Protein AF-A0A7S2WSQ6-F1 (afdb_monomer_lite)

Secondary structure (DSSP, 8-state):
-------TT--EEEEEEESS--B-TTSSB-HHHHHHHHHTTTTSSEEEEEEE----HHHHHHHHHHHHH--S-EEEE--HHHHHHHHHHH-TTB---HHHHHHHHTT---HHHHHHHHSPPPHHHHHHHHHHHH-------TTT-HHHHHHHHHHHHTTPPPEEETTTTEEE-SB-HHHHHHHHHTPPP-----

Radius of gyration: 19.33 Å; chains: 1; bounding box: 48×47×52 Å

Organism: NCBI:txid1034831

Structure (mmCIF, N/CA/C/O backbone):
data_AF-A0A7S2WSQ6-F1
#
_entry.id   AF-A0A7S2WSQ6-F1
#
loop_
_atom_site.group_PDB
_atom_site.id
_atom_site.type_symbol
_atom_site.label_atom_id
_atom_site.label_alt_id
_atom_site.label_comp_id
_atom_site.label_asym_id
_atom_site.label_entity_id
_atom_site.label_seq_id
_atom_site.pdbx_PDB_ins_code
_atom_site.Cartn_x
_atom_site.Cartn_y
_atom_site.Cartn_z
_atom_site.occupancy
_atom_site.B_iso_or_equiv
_atom_site.auth_seq_id
_atom_site.auth_comp_id
_atom_site.auth_asym_id
_atom_site.auth_atom_id
_atom_site.pdbx_PDB_model_num
ATOM 1 N N . ARG A 1 1 ? 6.492 -26.538 -31.163 1.00 36.59 1 ARG A N 1
ATOM 2 C CA . ARG A 1 1 ? 7.193 -26.629 -29.858 1.00 36.59 1 ARG A CA 1
ATOM 3 C C . ARG A 1 1 ? 6.170 -26.232 -28.806 1.00 36.59 1 ARG A C 1
ATOM 5 O O . ARG A 1 1 ? 5.621 -25.150 -28.940 1.00 36.59 1 ARG A O 1
ATOM 12 N N . GLY A 1 2 ? 5.801 -27.153 -27.913 1.00 38.44 2 GLY A N 1
ATOM 13 C CA . GLY A 1 2 ? 4.702 -26.963 -26.963 1.00 38.44 2 GLY A CA 1
ATOM 14 C C . GLY A 1 2 ? 5.028 -25.863 -25.961 1.00 38.44 2 GLY A C 1
ATOM 15 O O . GLY A 1 2 ? 6.062 -25.932 -25.302 1.00 38.44 2 GLY A O 1
ATOM 16 N N . GLY A 1 3 ? 4.172 -24.844 -25.898 1.00 40.12 3 GLY A N 1
ATOM 17 C CA . GLY A 1 3 ? 4.224 -23.837 -24.850 1.00 40.12 3 GLY A CA 1
ATOM 18 C C . GLY A 1 3 ? 3.829 -24.491 -23.535 1.00 40.12 3 GLY A C 1
ATOM 19 O O . GLY A 1 3 ? 2.788 -25.145 -23.459 1.00 40.12 3 GLY A O 1
ATOM 20 N N . ALA A 1 4 ? 4.678 -24.350 -22.523 1.00 48.22 4 ALA A N 1
ATOM 21 C CA . ALA A 1 4 ? 4.302 -24.616 -21.149 1.00 48.22 4 ALA A CA 1
ATOM 22 C C . ALA A 1 4 ? 3.213 -23.600 -20.776 1.00 48.22 4 ALA A C 1
ATOM 24 O O . ALA A 1 4 ? 3.509 -22.484 -20.362 1.00 48.22 4 ALA A O 1
ATOM 25 N N . GLY A 1 5 ? 1.950 -23.956 -21.015 1.00 49.06 5 GLY A N 1
ATOM 26 C CA . GLY A 1 5 ? 0.838 -23.269 -20.377 1.00 49.06 5 GLY A CA 1
ATOM 27 C C . GLY A 1 5 ? 1.017 -23.447 -18.877 1.00 49.06 5 GLY A C 1
ATOM 28 O O . GLY A 1 5 ? 1.225 -24.578 -18.429 1.00 49.06 5 GLY A O 1
ATOM 29 N N . ALA A 1 6 ? 1.009 -22.339 -18.132 1.00 47.41 6 ALA A N 1
ATOM 30 C CA . ALA A 1 6 ? 0.975 -22.361 -16.675 1.00 47.41 6 ALA A CA 1
ATOM 31 C C . ALA A 1 6 ? -0.037 -23.422 -16.226 1.00 47.41 6 ALA A C 1
ATOM 33 O O . ALA A 1 6 ? -1.146 -23.495 -16.774 1.00 47.41 6 ALA A O 1
ATOM 34 N N . ARG A 1 7 ? 0.352 -24.298 -15.292 1.00 52.59 7 ARG A N 1
ATOM 35 C CA . ARG A 1 7 ? -0.595 -25.294 -14.787 1.00 52.59 7 ARG A CA 1
ATOM 36 C C . ARG A 1 7 ? -1.733 -24.529 -14.124 1.00 52.59 7 ARG A C 1
ATOM 38 O O . ARG A 1 7 ? -1.538 -23.446 -13.577 1.00 52.59 7 ARG A O 1
ATOM 45 N N . THR A 1 8 ? -2.940 -25.066 -14.210 1.00 62.12 8 THR A N 1
ATOM 46 C CA . THR A 1 8 ? -4.143 -24.415 -13.690 1.00 62.12 8 THR A CA 1
ATOM 47 C C . THR A 1 8 ? -3.927 -24.025 -12.219 1.00 62.12 8 THR A C 1
ATOM 49 O O . THR A 1 8 ? -3.714 -24.900 -11.385 1.00 62.12 8 THR A O 1
ATOM 52 N N . GLY A 1 9 ? -3.933 -22.720 -11.920 1.00 69.44 9 GLY A N 1
ATOM 53 C CA . GLY A 1 9 ? -3.719 -22.171 -10.572 1.00 69.44 9 GLY A CA 1
ATOM 54 C C . GLY A 1 9 ? -2.313 -21.633 -10.261 1.00 69.44 9 GLY A C 1
ATOM 55 O O . GLY A 1 9 ? -2.122 -21.080 -9.182 1.00 69.44 9 GLY A O 1
ATOM 56 N N . GLU A 1 10 ? -1.335 -21.749 -11.164 1.00 81.50 10 GLU A N 1
ATOM 57 C CA . GLU A 1 10 ? -0.006 -21.144 -10.979 1.00 81.50 10 GLU A CA 1
ATOM 58 C C . GLU A 1 10 ? -0.027 -19.652 -11.367 1.00 81.50 10 GLU A C 1
ATOM 60 O O . GLU A 1 10 ? -0.444 -19.297 -12.470 1.00 81.50 10 GLU A O 1
ATOM 65 N N . LYS A 1 11 ? 0.438 -18.782 -10.460 1.00 85.62 11 LYS A N 1
ATOM 66 C CA . LYS A 1 11 ? 0.644 -17.342 -10.689 1.00 85.62 11 LYS A CA 1
ATOM 67 C C . LYS A 1 11 ? 2.141 -17.039 -10.662 1.00 85.62 11 LYS A C 1
ATOM 69 O O . LYS A 1 11 ? 2.858 -17.561 -9.809 1.00 85.62 11 LYS A O 1
ATOM 74 N N . VAL A 1 12 ? 2.608 -16.203 -11.583 1.00 90.81 12 VAL A N 1
ATOM 75 C CA . VAL A 1 12 ? 3.991 -15.711 -11.629 1.00 90.81 12 VAL A CA 1
ATOM 76 C C . VAL A 1 12 ? 4.008 -14.270 -11.138 1.00 90.81 12 VAL A C 1
ATOM 78 O O . VAL A 1 12 ? 3.174 -13.470 -11.550 1.00 90.81 12 VAL A O 1
ATOM 81 N N . VAL A 1 13 ? 4.964 -13.936 -10.278 1.00 91.94 13 VAL A N 1
ATOM 82 C CA . VAL A 1 13 ? 5.262 -12.550 -9.908 1.00 91.94 13 VAL A CA 1
ATOM 83 C C . VAL A 1 13 ? 6.577 -12.182 -10.582 1.00 91.94 13 VAL A C 1
ATOM 85 O O . VAL A 1 13 ? 7.596 -12.832 -10.347 1.00 91.94 13 VAL A O 1
ATOM 88 N N . LEU A 1 14 ? 6.539 -11.190 -11.467 1.00 93.19 14 LEU A N 1
ATOM 89 C CA . LEU A 1 14 ? 7.713 -10.619 -12.110 1.00 93.19 14 LEU A CA 1
ATOM 90 C C . LEU A 1 14 ? 8.043 -9.308 -11.403 1.00 93.19 14 LEU A C 1
ATOM 92 O O . LEU A 1 14 ? 7.264 -8.366 -11.481 1.00 93.19 14 LEU A O 1
ATOM 96 N N . VAL A 1 15 ? 9.191 -9.257 -10.732 1.00 93.69 15 VAL A N 1
ATOM 97 C CA . VAL A 1 15 ? 9.675 -8.046 -10.060 1.00 93.69 15 VAL A CA 1
ATOM 98 C C . VAL A 1 15 ? 10.778 -7.416 -10.902 1.00 93.69 15 VAL A C 1
ATOM 100 O O . VAL A 1 15 ? 11.747 -8.091 -11.258 1.00 93.69 15 VAL A O 1
ATOM 103 N N . ILE A 1 16 ? 10.631 -6.132 -11.216 1.00 92.69 16 ILE A N 1
ATOM 104 C CA . ILE A 1 16 ? 11.632 -5.321 -11.909 1.00 92.69 16 ILE A CA 1
ATOM 105 C C . ILE A 1 16 ? 12.116 -4.255 -10.933 1.00 92.69 16 ILE A C 1
ATOM 107 O O . ILE A 1 16 ? 11.392 -3.311 -10.649 1.00 92.69 16 ILE A O 1
ATOM 111 N N . ALA A 1 17 ? 13.340 -4.402 -10.433 1.00 93.12 17 ALA A N 1
ATOM 112 C CA . ALA A 1 17 ? 14.003 -3.357 -9.659 1.00 93.12 17 ALA A CA 1
ATOM 113 C C . ALA A 1 17 ? 14.812 -2.464 -10.607 1.00 93.12 17 ALA A C 1
ATOM 115 O O . ALA A 1 17 ? 15.636 -2.974 -11.376 1.00 93.12 17 ALA A O 1
ATOM 116 N N . THR A 1 18 ? 14.567 -1.154 -10.596 1.00 92.44 18 THR A N 1
ATOM 117 C CA . THR A 1 18 ? 15.199 -0.227 -11.545 1.00 92.44 18 THR A CA 1
ATOM 118 C C . THR A 1 18 ? 15.335 1.186 -10.988 1.00 92.44 18 THR A C 1
ATOM 120 O O . THR A 1 18 ? 14.481 1.660 -10.250 1.00 92.44 18 THR A O 1
ATOM 123 N N . ASP A 1 19 ? 16.406 1.871 -11.372 1.00 92.56 19 ASP A N 1
ATOM 124 C CA . ASP A 1 19 ? 16.662 3.292 -11.128 1.00 92.56 19 ASP A CA 1
ATOM 125 C C . ASP A 1 19 ? 16.511 4.132 -12.410 1.00 92.56 19 ASP A C 1
ATOM 127 O O . ASP A 1 19 ? 17.009 5.253 -12.479 1.00 92.56 19 ASP A O 1
ATOM 131 N N . GLY A 1 20 ? 15.870 3.586 -13.451 1.00 91.94 20 GLY A N 1
ATOM 132 C CA . GLY A 1 20 ? 15.851 4.187 -14.779 1.00 91.94 20 GLY A CA 1
ATOM 133 C C . GLY A 1 20 ? 14.691 3.740 -15.663 1.00 91.94 20 GLY A C 1
ATOM 134 O O . GLY A 1 20 ? 13.747 3.072 -15.241 1.00 91.94 20 GLY A O 1
ATOM 135 N N . VAL A 1 21 ? 14.775 4.132 -16.934 1.00 91.88 21 VAL A N 1
ATOM 136 C CA . VAL A 1 21 ? 13.838 3.721 -17.987 1.00 91.88 21 VAL A CA 1
ATOM 137 C C . VAL A 1 21 ? 14.466 2.646 -18.883 1.00 91.88 21 VAL A C 1
ATOM 139 O O . VAL A 1 21 ? 15.696 2.584 -18.998 1.00 91.88 21 VAL A O 1
ATOM 142 N N . PRO A 1 22 ? 13.658 1.807 -19.558 1.00 92.12 22 PRO A N 1
ATOM 143 C CA . PRO A 1 22 ? 14.170 0.756 -20.428 1.00 92.12 22 PRO A CA 1
ATOM 144 C C . PRO A 1 22 ? 15.143 1.270 -21.497 1.00 92.12 22 PRO A C 1
ATOM 146 O O . PRO A 1 22 ? 14.848 2.201 -22.254 1.00 92.12 22 PRO A O 1
ATOM 149 N N . SER A 1 23 ? 16.301 0.615 -21.580 1.00 90.44 23 SER A N 1
ATOM 150 C CA . SER A 1 23 ? 17.330 0.873 -22.585 1.00 90.44 23 SER A CA 1
ATOM 151 C C . SER A 1 23 ? 17.684 -0.401 -23.351 1.00 90.44 23 SER A C 1
ATOM 153 O O . SER A 1 23 ? 17.632 -1.511 -22.821 1.00 90.44 23 SER A O 1
ATOM 155 N N . GLY A 1 24 ? 18.018 -0.239 -24.630 1.00 86.44 24 GLY A N 1
ATOM 156 C CA . GLY A 1 24 ? 18.430 -1.331 -25.503 1.00 86.44 24 GLY A CA 1
ATOM 157 C C . GLY A 1 24 ? 19.881 -1.748 -25.259 1.00 86.44 24 GLY A C 1
ATOM 158 O O . GLY A 1 24 ? 20.651 -1.069 -24.582 1.00 86.44 24 GLY A O 1
ATOM 159 N N . SER A 1 25 ? 20.312 -2.834 -25.903 1.00 81.88 25 SER A N 1
ATOM 160 C CA . SER A 1 25 ? 21.665 -3.398 -25.748 1.00 81.88 25 SER A CA 1
ATOM 161 C C . SER A 1 25 ? 22.814 -2.447 -26.116 1.00 81.88 25 SER A C 1
ATOM 163 O O . SER A 1 25 ? 23.961 -2.701 -25.760 1.00 81.88 25 SER A O 1
ATOM 165 N N . SER A 1 26 ? 22.530 -1.370 -26.849 1.00 83.06 26 SER A N 1
ATOM 166 C CA . SER A 1 26 ? 23.489 -0.317 -27.199 1.00 83.06 26 SER A CA 1
ATOM 167 C C . SER A 1 26 ? 23.446 0.900 -26.263 1.00 83.06 26 SER A C 1
ATOM 169 O O . SER A 1 26 ? 24.101 1.896 -26.559 1.00 83.06 26 SER A O 1
ATOM 171 N N . GLY A 1 27 ? 22.656 0.862 -25.183 1.00 79.94 27 GLY A N 1
ATOM 172 C CA . GLY A 1 27 ? 22.472 1.974 -24.240 1.00 79.94 27 GLY A CA 1
ATOM 173 C C . GLY A 1 27 ? 21.554 3.099 -24.738 1.00 79.94 27 GLY A C 1
ATOM 174 O O . GLY A 1 27 ? 21.478 4.148 -24.109 1.00 79.94 27 GLY A O 1
ATOM 175 N N . GLY A 1 28 ? 20.872 2.909 -25.874 1.00 86.81 28 GLY A N 1
ATOM 176 C CA . GLY A 1 28 ? 19.853 3.841 -26.375 1.00 86.81 28 GLY A CA 1
ATOM 177 C C . GLY A 1 28 ? 18.475 3.578 -25.760 1.00 86.81 28 GLY A C 1
ATOM 178 O O . GLY A 1 28 ? 18.251 2.509 -25.199 1.00 86.81 28 GLY A O 1
ATOM 179 N N . ASN A 1 29 ? 17.545 4.527 -25.893 1.00 86.56 29 ASN A N 1
ATOM 180 C CA . ASN A 1 29 ? 16.146 4.348 -25.484 1.00 86.56 29 ASN A CA 1
ATOM 181 C C . ASN A 1 29 ? 15.523 3.134 -26.208 1.00 86.56 29 ASN A C 1
ATOM 183 O O . ASN A 1 29 ? 15.628 3.037 -27.432 1.00 86.56 29 ASN A O 1
ATOM 187 N N . ASP A 1 30 ? 14.888 2.229 -25.457 1.00 91.19 30 ASP A N 1
ATOM 188 C CA . ASP A 1 30 ? 14.095 1.112 -25.998 1.00 91.19 30 ASP A CA 1
ATOM 189 C C . ASP A 1 30 ? 12.770 0.923 -25.232 1.00 91.19 30 ASP A C 1
ATOM 191 O O . ASP A 1 30 ? 12.303 -0.192 -24.992 1.00 91.19 30 ASP A O 1
ATOM 195 N N . GLN A 1 31 ? 12.148 2.034 -24.827 1.00 90.25 31 GLN A N 1
ATOM 196 C CA . GLN A 1 31 ? 10.870 2.035 -24.107 1.00 90.25 31 GLN A CA 1
ATOM 197 C C . GLN A 1 31 ? 9.773 1.321 -24.910 1.00 90.25 31 GLN A C 1
ATOM 199 O O . GLN A 1 31 ? 9.078 0.457 -24.380 1.00 90.25 31 GLN A O 1
ATOM 204 N N . ASP A 1 32 ? 9.676 1.590 -26.215 1.00 88.38 32 ASP A N 1
ATOM 205 C CA . ASP A 1 32 ? 8.694 0.945 -27.093 1.00 88.38 32 ASP A CA 1
ATOM 206 C C . ASP A 1 32 ? 8.901 -0.574 -27.203 1.00 88.38 32 ASP A C 1
ATOM 208 O O . ASP A 1 32 ? 7.935 -1.341 -27.263 1.00 88.38 32 ASP A O 1
ATOM 212 N N . GLY A 1 33 ? 10.158 -1.028 -27.287 1.00 90.81 33 GLY A N 1
ATOM 213 C CA . GLY A 1 33 ? 10.498 -2.450 -27.331 1.00 90.81 33 GLY A CA 1
ATOM 214 C C . GLY A 1 33 ? 10.119 -3.153 -26.041 1.00 90.81 33 GLY A C 1
ATOM 215 O O . GLY A 1 33 ? 9.489 -4.214 -26.074 1.00 90.81 33 GLY A O 1
ATOM 216 N N . PHE A 1 34 ? 10.412 -2.509 -24.918 1.00 91.00 34 PHE A N 1
ATOM 217 C CA . PHE A 1 34 ? 10.049 -2.993 -23.600 1.00 91.00 34 PHE A CA 1
ATOM 218 C C . PHE A 1 34 ? 8.529 -3.057 -23.390 1.00 91.00 34 PHE A C 1
ATOM 220 O O . PHE A 1 34 ? 8.017 -4.104 -22.998 1.00 91.00 34 PHE A O 1
ATOM 227 N N . ILE A 1 35 ? 7.777 -2.009 -23.746 1.00 88.94 35 ILE A N 1
ATOM 228 C CA . ILE A 1 35 ? 6.305 -2.006 -23.654 1.00 88.94 35 ILE A CA 1
ATOM 229 C C . ILE A 1 35 ? 5.703 -3.114 -24.529 1.00 88.94 35 ILE A C 1
ATOM 231 O O . ILE A 1 35 ? 4.782 -3.813 -24.103 1.00 88.94 35 ILE A O 1
ATOM 235 N N . ARG A 1 36 ? 6.238 -3.346 -25.738 1.00 89.81 36 ARG A N 1
ATOM 236 C CA . ARG A 1 36 ? 5.822 -4.491 -26.572 1.00 89.81 36 ARG A CA 1
ATOM 237 C C . ARG A 1 36 ? 6.082 -5.833 -25.885 1.00 89.81 36 ARG A C 1
ATOM 239 O O . ARG A 1 36 ? 5.248 -6.731 -25.995 1.00 89.81 36 ARG A O 1
ATOM 246 N N . ALA A 1 37 ? 7.208 -5.977 -25.187 1.00 90.62 37 ALA A N 1
ATOM 247 C CA . ALA A 1 37 ? 7.515 -7.183 -24.426 1.00 90.62 37 ALA A CA 1
ATOM 248 C C . ALA A 1 37 ? 6.550 -7.364 -23.244 1.00 90.62 37 ALA A C 1
ATOM 250 O O . ALA A 1 37 ? 6.015 -8.459 -23.079 1.00 90.62 37 ALA A O 1
ATOM 251 N N . LEU A 1 38 ? 6.242 -6.302 -22.491 1.00 90.25 38 LEU A N 1
ATOM 252 C CA . LEU A 1 38 ? 5.241 -6.349 -21.421 1.00 90.25 38 LEU A CA 1
ATOM 253 C C . LEU A 1 38 ? 3.863 -6.744 -21.954 1.00 90.25 38 LEU A C 1
ATOM 255 O O . LEU A 1 38 ? 3.237 -7.650 -21.413 1.00 90.25 38 LEU A O 1
ATOM 259 N N . ARG A 1 39 ? 3.421 -6.165 -23.078 1.00 88.00 39 ARG A N 1
ATOM 260 C CA . ARG A 1 39 ? 2.152 -6.541 -23.727 1.00 88.00 39 ARG A CA 1
ATOM 261 C C . ARG A 1 39 ? 2.088 -8.022 -24.104 1.00 88.00 39 ARG A C 1
ATOM 263 O O . ARG A 1 39 ? 1.008 -8.598 -24.091 1.00 88.00 39 ARG A O 1
ATOM 270 N N . SER A 1 40 ? 3.220 -8.674 -24.378 1.00 90.31 40 SER A N 1
ATOM 271 C CA . SER A 1 40 ? 3.240 -10.123 -24.638 1.00 90.31 40 SER A CA 1
ATOM 272 C C . SER A 1 40 ? 2.885 -10.982 -23.415 1.00 90.31 40 SER A C 1
ATOM 274 O O . SER A 1 40 ? 2.571 -12.161 -23.572 1.00 90.31 40 SER A O 1
ATOM 276 N N . LEU A 1 41 ? 2.898 -10.395 -22.212 1.00 89.00 41 LEU A N 1
ATOM 277 C CA . LEU A 1 41 ? 2.469 -11.033 -20.968 1.00 89.00 41 LEU A CA 1
ATOM 278 C C . LEU A 1 41 ? 0.951 -10.932 -20.740 1.00 89.00 41 LEU A C 1
ATOM 280 O O . LEU A 1 41 ? 0.433 -11.592 -19.840 1.00 89.00 41 LEU A O 1
ATOM 284 N N . GLN A 1 42 ? 0.224 -10.140 -21.539 1.00 83.75 42 GLN A N 1
ATOM 285 C CA . GLN A 1 42 ? -1.228 -9.995 -21.403 1.00 83.75 42 GLN A CA 1
ATOM 286 C C . GLN A 1 42 ? -1.939 -11.342 -21.570 1.00 83.75 42 GLN A C 1
ATOM 288 O O . GLN A 1 42 ? -1.637 -12.129 -22.467 1.00 83.75 42 GLN A O 1
ATOM 293 N N . GLY A 1 43 ? -2.894 -11.613 -20.679 1.00 82.62 43 GLY A N 1
ATOM 294 C CA . GLY A 1 43 ? -3.634 -12.876 -20.637 1.00 82.62 43 GLY A CA 1
ATOM 295 C C . GLY A 1 43 ? -2.884 -14.045 -19.984 1.00 82.62 43 GLY A C 1
ATOM 296 O O . GLY A 1 43 ? -3.475 -15.112 -19.813 1.00 82.62 43 GLY A O 1
ATOM 297 N N . LEU A 1 44 ? -1.618 -13.869 -19.586 1.00 88.12 44 LEU A N 1
ATOM 298 C CA . LEU A 1 44 ? -0.911 -14.819 -18.728 1.00 88.12 44 LE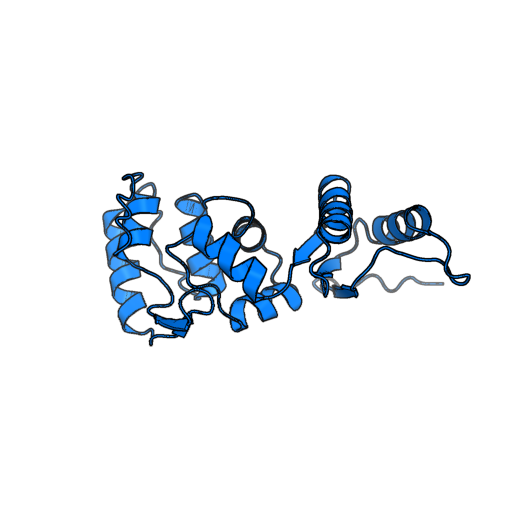U A CA 1
ATOM 299 C C . LEU A 1 44 ? -1.179 -14.496 -17.247 1.00 88.1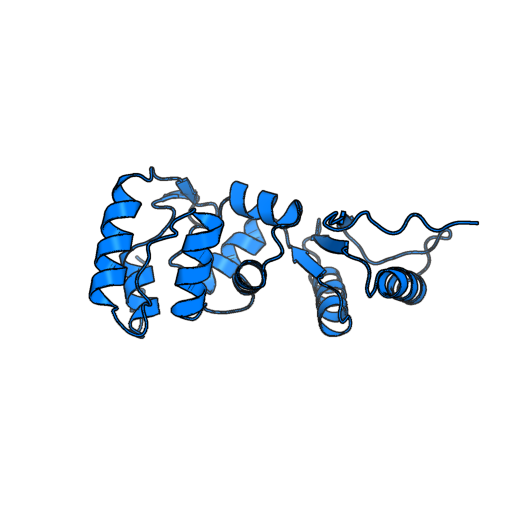2 44 LEU A C 1
ATOM 301 O O . LEU A 1 44 ? -1.429 -13.339 -16.910 1.00 88.12 44 LEU A O 1
ATOM 305 N N . PRO A 1 45 ? -1.100 -15.483 -16.334 1.00 88.19 45 PRO A N 1
ATOM 306 C CA . PRO A 1 45 ? -1.262 -15.259 -14.897 1.00 88.19 45 PRO A CA 1
ATOM 307 C C . PRO A 1 45 ? 0.009 -14.640 -14.286 1.00 88.19 45 PRO A C 1
ATOM 309 O O . PRO A 1 45 ? 0.620 -15.211 -13.383 1.00 88.19 45 PRO A O 1
ATOM 312 N N . VAL A 1 46 ? 0.437 -13.495 -14.816 1.00 89.38 46 VAL A N 1
ATOM 313 C CA . VAL A 1 46 ? 1.609 -12.739 -14.366 1.00 89.38 46 VAL A CA 1
ATOM 314 C C . VAL A 1 46 ? 1.129 -11.495 -13.636 1.00 89.38 46 VAL A C 1
ATOM 316 O O . VAL A 1 46 ? 0.311 -10.761 -14.175 1.00 89.38 46 VAL A O 1
ATOM 319 N N . GLN A 1 47 ? 1.647 -11.257 -12.436 1.00 89.81 47 GLN A N 1
ATOM 320 C CA . GLN A 1 47 ? 1.625 -9.946 -11.795 1.00 89.81 47 GLN A CA 1
ATOM 321 C C . GLN A 1 47 ? 2.990 -9.299 -11.973 1.00 89.81 47 GLN A C 1
ATOM 323 O O . GLN A 1 47 ? 4.010 -9.933 -11.695 1.00 89.81 47 GLN A O 1
ATOM 328 N N . LEU A 1 48 ? 2.996 -8.059 -12.437 1.00 91.69 48 LEU A N 1
ATOM 329 C CA . LEU A 1 48 ? 4.195 -7.255 -12.576 1.00 91.69 48 LEU A CA 1
ATOM 330 C C . LEU A 1 48 ? 4.299 -6.319 -11.372 1.00 91.69 48 LEU A C 1
ATOM 332 O O . LEU A 1 48 ? 3.318 -5.687 -11.003 1.00 91.69 48 LEU A O 1
ATOM 336 N N . VAL A 1 49 ? 5.479 -6.241 -10.769 1.00 92.75 49 VAL A N 1
ATOM 337 C CA . VAL A 1 49 ? 5.794 -5.238 -9.751 1.00 92.75 49 VAL A CA 1
ATOM 338 C C . VAL A 1 49 ? 7.053 -4.506 -10.187 1.00 92.75 49 VAL A C 1
ATOM 340 O O . VAL A 1 49 ? 8.073 -5.142 -10.466 1.00 92.75 49 VAL A O 1
ATOM 343 N N . VAL A 1 50 ? 6.986 -3.184 -10.271 1.00 92.69 50 VAL A N 1
ATOM 344 C CA . VAL A 1 50 ? 8.136 -2.328 -10.559 1.00 92.69 50 VAL A CA 1
ATOM 345 C C . VAL A 1 50 ? 8.552 -1.671 -9.256 1.00 92.69 50 VAL A C 1
ATOM 347 O O . VAL A 1 50 ? 7.808 -0.879 -8.700 1.00 92.69 50 VAL A O 1
ATOM 350 N N . GLN A 1 51 ? 9.736 -2.017 -8.764 1.00 92.94 51 GLN A N 1
ATOM 351 C CA . GLN A 1 51 ? 10.328 -1.402 -7.585 1.00 92.94 51 GLN A CA 1
ATOM 352 C C . GLN A 1 51 ? 11.299 -0.311 -8.036 1.00 92.94 51 GLN A C 1
ATOM 354 O O . GLN A 1 51 ? 12.375 -0.604 -8.577 1.00 92.94 51 GLN A O 1
ATOM 359 N N . LEU A 1 52 ? 10.923 0.941 -7.811 1.00 92.19 52 LEU A N 1
ATOM 360 C CA . LEU A 1 52 ? 11.750 2.088 -8.135 1.00 92.19 52 LEU A CA 1
ATOM 361 C C . LEU A 1 52 ? 12.845 2.248 -7.080 1.00 92.19 52 LEU A C 1
ATOM 363 O O . LEU A 1 52 ? 12.623 2.199 -5.876 1.00 92.19 52 LEU A O 1
ATOM 367 N N . CYS A 1 53 ? 14.075 2.369 -7.561 1.00 90.31 53 CYS A N 1
ATOM 368 C CA . CYS A 1 53 ? 15.287 2.524 -6.760 1.00 90.31 53 CYS A CA 1
ATOM 369 C C . CYS A 1 53 ? 15.897 3.917 -6.975 1.00 90.31 53 CYS A C 1
ATOM 371 O O . CYS A 1 53 ? 17.118 4.063 -7.011 1.00 90.31 53 CYS A O 1
ATOM 373 N N . THR A 1 54 ? 15.049 4.921 -7.202 1.00 87.81 54 THR A N 1
ATOM 374 C CA . THR A 1 54 ? 15.435 6.282 -7.579 1.00 87.81 54 THR A CA 1
ATOM 375 C C . THR A 1 54 ? 14.485 7.294 -6.952 1.00 87.81 54 THR A C 1
ATOM 377 O O . THR A 1 54 ? 13.310 6.999 -6.773 1.00 87.81 54 THR A O 1
ATOM 380 N N . ASP A 1 55 ? 14.996 8.483 -6.648 1.00 84.12 55 ASP A N 1
ATOM 381 C CA . ASP A 1 55 ? 14.225 9.656 -6.222 1.00 84.12 55 ASP A CA 1
ATOM 382 C C . ASP A 1 55 ? 13.872 10.580 -7.408 1.00 84.12 55 ASP A C 1
ATOM 384 O O . ASP A 1 55 ? 13.264 11.644 -7.245 1.00 84.12 55 ASP A O 1
ATOM 388 N N . ASP A 1 56 ? 14.247 10.191 -8.632 1.00 88.06 56 ASP A N 1
ATOM 389 C CA . ASP A 1 56 ? 13.941 10.947 -9.838 1.00 88.06 56 ASP A CA 1
ATOM 390 C C . ASP A 1 56 ? 12.472 10.765 -10.246 1.00 88.06 56 ASP A C 1
ATOM 392 O O . ASP A 1 56 ? 12.082 9.816 -10.935 1.00 88.06 56 ASP A O 1
ATOM 396 N N . SER A 1 57 ? 11.665 11.764 -9.888 1.00 85.25 57 SER A N 1
ATOM 397 C CA . SER A 1 57 ? 10.246 11.852 -10.255 1.00 85.25 57 SER A CA 1
ATOM 398 C C . SER A 1 57 ? 9.960 11.675 -11.754 1.00 85.25 57 SER A C 1
ATOM 400 O O . SER A 1 57 ? 8.856 11.279 -12.121 1.00 85.25 57 SER A O 1
ATOM 402 N N . THR A 1 58 ? 10.907 11.951 -12.660 1.00 88.31 58 THR A N 1
ATOM 403 C CA . THR A 1 58 ? 10.691 11.744 -14.102 1.00 88.31 58 THR A CA 1
ATOM 404 C C . THR A 1 58 ? 10.621 10.261 -14.466 1.00 88.31 58 THR A C 1
ATOM 406 O O . THR A 1 58 ? 9.850 9.888 -15.352 1.00 88.31 58 THR A O 1
ATOM 409 N N . ILE A 1 59 ? 11.359 9.413 -13.747 1.00 89.44 59 ILE A N 1
ATOM 410 C CA . ILE A 1 59 ? 11.330 7.958 -13.904 1.00 89.44 59 ILE A CA 1
ATOM 411 C C . ILE A 1 59 ? 10.052 7.392 -13.283 1.00 89.44 59 ILE A C 1
ATOM 413 O O . ILE A 1 59 ? 9.371 6.606 -13.941 1.00 89.44 59 ILE A O 1
ATOM 417 N N . GLY A 1 60 ? 9.669 7.850 -12.086 1.00 86.62 60 GLY A N 1
ATOM 418 C CA . GLY A 1 60 ? 8.395 7.465 -11.464 1.00 86.62 60 GLY A CA 1
ATOM 419 C C . GLY A 1 60 ? 7.190 7.795 -12.349 1.00 86.62 60 GLY A C 1
ATOM 420 O O . GLY A 1 60 ? 6.380 6.926 -12.665 1.00 86.62 60 GLY A O 1
ATOM 421 N N . ASN A 1 61 ? 7.140 9.015 -12.894 1.00 87.25 61 ASN A N 1
ATOM 422 C CA . ASN A 1 61 ? 6.093 9.424 -13.836 1.00 87.25 61 ASN A CA 1
ATOM 423 C C . ASN A 1 61 ? 6.036 8.547 -15.098 1.00 87.25 61 ASN A C 1
ATOM 425 O O . ASN A 1 61 ? 4.948 8.273 -15.606 1.00 87.25 61 ASN A O 1
ATOM 429 N N . PHE A 1 62 ? 7.184 8.097 -15.614 1.00 90.00 62 PHE A N 1
ATOM 430 C CA . PHE A 1 62 ? 7.215 7.169 -16.744 1.00 90.00 62 PHE A CA 1
ATOM 431 C C . PHE A 1 62 ? 6.552 5.830 -16.386 1.00 90.00 62 PHE A C 1
ATOM 433 O O . PHE A 1 62 ? 5.672 5.376 -17.118 1.00 90.00 62 PHE A O 1
ATOM 440 N N . TRP A 1 63 ? 6.921 5.220 -15.260 1.00 90.44 63 TRP A N 1
ATOM 441 C CA . TRP A 1 63 ? 6.349 3.937 -14.840 1.00 90.44 63 TRP A CA 1
ATOM 442 C C . TRP A 1 63 ? 4.858 4.033 -14.500 1.00 90.44 63 TRP A C 1
ATOM 444 O O . TRP A 1 63 ? 4.087 3.191 -14.959 1.00 90.44 63 TRP A O 1
ATOM 454 N N . ASN A 1 64 ? 4.430 5.112 -13.843 1.00 84.81 64 ASN A N 1
ATOM 455 C CA . ASN A 1 64 ? 3.011 5.376 -13.579 1.00 84.81 64 ASN A CA 1
ATOM 456 C C . ASN A 1 64 ? 2.209 5.586 -14.875 1.00 84.81 64 ASN A C 1
ATOM 458 O O . ASN A 1 64 ? 1.058 5.166 -14.982 1.00 84.81 64 ASN A O 1
ATOM 462 N N . SER A 1 65 ? 2.817 6.182 -15.910 1.00 86.69 65 SER A N 1
ATOM 463 C CA . SER A 1 65 ? 2.155 6.302 -17.215 1.00 86.69 65 SER A CA 1
ATOM 464 C C . SER A 1 65 ? 1.941 4.939 -17.886 1.00 86.69 65 SER A C 1
ATOM 466 O O . SER A 1 65 ? 0.874 4.702 -18.450 1.00 86.69 65 SER A O 1
ATOM 468 N N . ILE A 1 66 ? 2.900 4.014 -17.756 1.00 83.94 66 ILE A N 1
ATOM 469 C CA . ILE A 1 66 ? 2.776 2.642 -18.266 1.00 83.94 66 ILE A CA 1
ATOM 470 C C . ILE A 1 66 ? 1.636 1.897 -17.573 1.00 83.94 66 ILE A C 1
ATOM 472 O O . ILE A 1 66 ? 0.872 1.219 -18.260 1.00 83.94 66 ILE A O 1
ATOM 476 N N . ASP A 1 67 ? 1.511 2.027 -16.253 1.00 76.12 67 ASP A N 1
ATOM 477 C CA . ASP A 1 67 ? 0.411 1.421 -15.499 1.00 76.12 67 ASP A CA 1
ATOM 478 C C . ASP A 1 67 ? -0.957 1.869 -16.025 1.00 76.12 67 ASP A C 1
ATOM 480 O O . ASP A 1 67 ? -1.803 1.044 -16.368 1.00 76.12 67 ASP A O 1
ATOM 484 N N . SER A 1 68 ? -1.119 3.170 -16.273 1.00 72.94 68 SER A N 1
ATOM 485 C CA . SER A 1 68 ? -2.366 3.706 -16.828 1.00 72.94 68 SER A CA 1
ATOM 486 C C . SER A 1 68 ? -2.694 3.223 -18.253 1.00 72.94 68 SER A C 1
ATOM 488 O O . SER A 1 68 ? -3.859 3.227 -18.659 1.00 72.94 68 SER A O 1
ATOM 490 N N . GLU A 1 69 ? -1.682 2.823 -19.032 1.00 73.19 69 GLU A N 1
ATOM 491 C CA . GLU A 1 69 ? -1.824 2.413 -20.435 1.00 73.19 69 GLU A CA 1
ATOM 492 C C . GLU A 1 69 ? -1.967 0.898 -20.632 1.00 73.19 69 GLU A C 1
ATOM 494 O O . GLU A 1 69 ? -2.430 0.450 -21.690 1.00 73.19 69 GLU A O 1
ATOM 499 N N . LEU A 1 70 ? -1.526 0.090 -19.667 1.00 72.00 70 LEU A N 1
ATOM 500 C CA . LEU A 1 70 ? -1.514 -1.362 -19.784 1.00 72.00 70 LEU A CA 1
ATOM 501 C C . LEU A 1 70 ? -2.693 -1.979 -19.029 1.00 72.00 70 LEU A C 1
ATOM 503 O O . LEU A 1 70 ? -2.838 -1.825 -17.830 1.00 72.00 70 LEU A O 1
ATOM 507 N N . GLU A 1 71 ? -3.476 -2.825 -19.704 1.00 71.38 71 GLU A N 1
ATOM 508 C CA . GLU A 1 71 ? -4.460 -3.710 -19.049 1.00 71.38 71 GLU A CA 1
ATOM 509 C C . GLU A 1 71 ? -3.786 -4.892 -18.304 1.00 71.38 71 GLU A C 1
ATOM 511 O O . GLU A 1 71 ? -4.299 -6.013 -18.283 1.00 71.38 71 GLU A O 1
ATOM 516 N N . LEU A 1 72 ? -2.579 -4.688 -17.768 1.00 77.00 72 LEU A N 1
ATOM 517 C CA . LEU A 1 72 ? -1.834 -5.677 -16.991 1.00 77.00 72 LEU A CA 1
ATOM 518 C C . LEU A 1 72 ? -1.969 -5.364 -15.500 1.00 77.00 72 LEU A C 1
ATOM 520 O O . LEU A 1 72 ? -2.017 -4.196 -15.141 1.00 77.00 72 LEU A O 1
ATOM 524 N N . PRO A 1 73 ? -1.972 -6.378 -14.619 1.00 81.00 73 PRO A N 1
ATOM 525 C CA . PRO A 1 73 ? -1.822 -6.151 -13.187 1.00 81.00 73 PRO A CA 1
ATOM 526 C C . PRO A 1 73 ? -0.366 -5.745 -12.897 1.00 81.00 73 PRO A C 1
ATOM 528 O O . PRO A 1 73 ? 0.485 -6.607 -12.644 1.00 81.00 73 PRO A O 1
ATOM 531 N N . LEU A 1 74 ? -0.095 -4.447 -13.025 1.00 87.62 74 LEU A N 1
ATOM 532 C CA . LEU A 1 74 ? 1.148 -3.768 -12.679 1.00 87.62 74 LEU A CA 1
ATOM 533 C C . LEU A 1 74 ? 0.937 -3.014 -11.351 1.00 87.62 74 LEU A C 1
ATOM 535 O O . LEU A 1 74 ? -0.145 -2.512 -11.093 1.00 87.62 74 LEU A O 1
ATOM 539 N N . ASP A 1 75 ? 1.947 -3.040 -10.485 1.00 88.25 75 ASP A N 1
ATOM 540 C CA . ASP A 1 75 ? 2.044 -2.249 -9.250 1.00 88.25 75 ASP A CA 1
ATOM 541 C C . ASP A 1 75 ? 3.405 -1.544 -9.310 1.00 88.25 75 ASP A C 1
ATOM 543 O O . ASP A 1 75 ? 4.431 -2.201 -9.544 1.00 88.25 75 ASP A O 1
ATOM 547 N N . VAL A 1 76 ? 3.418 -0.219 -9.194 1.00 90.56 76 VAL A N 1
ATOM 548 C CA . VAL A 1 76 ? 4.638 0.595 -9.198 1.00 90.56 76 VAL A CA 1
ATOM 549 C C . VAL A 1 76 ? 4.864 1.056 -7.768 1.00 90.56 76 VAL A C 1
ATOM 551 O O . VAL A 1 76 ? 4.045 1.775 -7.218 1.00 90.56 76 VAL A O 1
ATOM 554 N N . LEU A 1 77 ? 5.964 0.614 -7.167 1.00 91.44 77 LEU A N 1
ATOM 555 C CA . LEU A 1 77 ? 6.328 0.938 -5.793 1.00 91.44 77 LEU A CA 1
ATOM 556 C C . LEU A 1 77 ? 7.517 1.884 -5.798 1.00 91.44 77 LEU A C 1
ATOM 558 O O . LEU A 1 77 ? 8.557 1.554 -6.383 1.00 91.44 77 LEU A O 1
ATOM 562 N N . ASP A 1 78 ? 7.380 3.004 -5.099 1.00 87.94 78 ASP A N 1
ATOM 563 C CA . ASP A 1 78 ? 8.505 3.875 -4.778 1.00 87.94 78 ASP A CA 1
ATOM 564 C C . ASP A 1 78 ? 9.366 3.272 -3.655 1.00 87.94 78 ASP A C 1
ATOM 566 O O . ASP A 1 78 ? 9.171 2.132 -3.206 1.00 87.94 78 ASP A O 1
ATOM 570 N N . ASP A 1 79 ? 10.383 4.012 -3.206 1.00 88.38 79 ASP A N 1
ATOM 571 C CA . ASP A 1 79 ? 11.136 3.599 -2.032 1.00 88.38 79 ASP A CA 1
ATOM 572 C C . ASP A 1 79 ? 10.240 3.541 -0.783 1.00 88.38 79 ASP A C 1
ATOM 574 O O . ASP A 1 79 ? 9.244 4.250 -0.645 1.00 88.38 79 ASP A O 1
ATOM 578 N N . PHE A 1 80 ? 10.625 2.686 0.167 1.00 92.19 80 PHE A N 1
ATOM 579 C CA . PHE A 1 80 ? 9.829 2.405 1.359 1.00 92.19 80 PHE A CA 1
ATOM 580 C C . PHE A 1 80 ? 9.411 3.655 2.153 1.00 92.19 80 PHE A C 1
ATOM 582 O O . PHE A 1 80 ? 8.326 3.663 2.738 1.00 92.19 80 PHE A O 1
ATOM 589 N N . LEU A 1 81 ? 10.268 4.680 2.239 1.00 93.06 81 LEU A N 1
ATOM 590 C CA . LEU A 1 81 ? 9.957 5.862 3.036 1.00 93.06 81 LEU A CA 1
ATOM 591 C C . LEU A 1 81 ? 8.976 6.773 2.300 1.00 93.06 81 LEU A C 1
ATOM 593 O O . LEU A 1 81 ? 7.996 7.185 2.920 1.00 93.06 81 LEU A O 1
ATOM 597 N N . ALA A 1 82 ? 9.216 7.042 1.015 1.00 90.75 82 ALA A N 1
ATOM 598 C CA . ALA A 1 82 ? 8.311 7.835 0.184 1.00 90.75 82 ALA A CA 1
ATOM 599 C C . ALA A 1 82 ? 6.899 7.226 0.175 1.00 90.75 82 ALA A C 1
ATOM 601 O O . ALA A 1 82 ? 5.924 7.888 0.531 1.00 90.75 82 ALA A O 1
ATOM 602 N N . GLU A 1 83 ? 6.818 5.919 -0.063 1.00 92.81 83 GLU A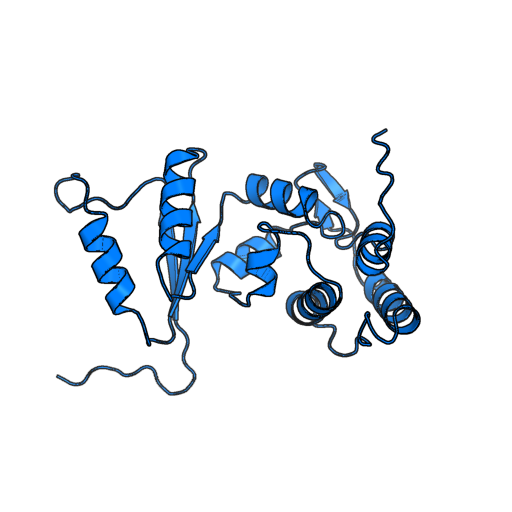 N 1
ATOM 603 C CA . GLU A 1 83 ? 5.578 5.147 -0.023 1.00 92.81 83 GLU A CA 1
ATOM 604 C C . GLU A 1 83 ? 4.854 5.287 1.330 1.00 92.81 83 GLU A C 1
ATOM 606 O O . GLU A 1 83 ? 3.648 5.533 1.416 1.00 92.81 83 GLU A O 1
ATOM 611 N N . ALA A 1 84 ? 5.596 5.180 2.438 1.00 96.38 84 ALA A N 1
ATOM 612 C CA . ALA A 1 84 ? 5.019 5.320 3.767 1.00 96.38 84 ALA A CA 1
ATOM 613 C C . ALA A 1 84 ? 4.476 6.733 4.039 1.00 96.38 84 ALA A C 1
ATOM 615 O O . ALA A 1 84 ? 3.483 6.873 4.761 1.00 96.38 84 ALA A O 1
ATOM 616 N N . GLU A 1 85 ? 5.113 7.774 3.501 1.00 95.81 85 GLU A N 1
ATOM 617 C CA . GLU A 1 85 ? 4.663 9.164 3.621 1.00 95.81 85 GLU A CA 1
ATOM 618 C C . GLU A 1 85 ? 3.356 9.409 2.854 1.00 95.81 85 GLU A C 1
ATOM 620 O O . GLU A 1 85 ? 2.438 10.048 3.389 1.00 95.81 85 GLU A O 1
ATOM 625 N N . GLU A 1 86 ? 3.223 8.852 1.652 1.00 94.81 86 GLU A N 1
ATOM 626 C CA . GLU A 1 86 ? 2.004 8.941 0.843 1.00 94.81 86 GLU A CA 1
ATOM 627 C C . GLU A 1 86 ? 0.837 8.200 1.500 1.00 94.81 86 GLU A C 1
ATOM 629 O O . GLU A 1 86 ? -0.234 8.784 1.727 1.00 94.81 86 GLU A O 1
ATOM 634 N N . VAL A 1 87 ? 1.069 6.960 1.945 1.00 96.94 87 VAL A N 1
ATOM 635 C CA . VAL A 1 87 ? 0.067 6.183 2.687 1.00 96.94 87 VAL A CA 1
ATOM 636 C C . VAL A 1 87 ? -0.324 6.888 3.985 1.00 96.94 87 VAL A C 1
ATOM 638 O O . VAL A 1 87 ? -1.509 6.961 4.307 1.00 96.94 87 VAL A O 1
ATOM 641 N N . CYS A 1 88 ? 0.626 7.467 4.726 1.00 96.94 88 CYS A N 1
ATOM 642 C CA . CYS A 1 88 ? 0.326 8.238 5.936 1.00 96.94 88 CYS A CA 1
ATOM 643 C C . CYS A 1 88 ? -0.531 9.478 5.625 1.00 96.94 88 CYS A C 1
ATOM 645 O O . CYS A 1 88 ? -1.421 9.839 6.395 1.00 96.94 88 CYS A O 1
ATOM 647 N N . THR A 1 89 ? -0.307 10.118 4.477 1.00 96.06 89 THR A N 1
ATOM 648 C CA . THR A 1 89 ? -1.061 11.302 4.047 1.00 96.06 89 THR A CA 1
ATOM 649 C C . THR A 1 89 ? -2.506 10.960 3.673 1.00 96.06 89 THR A C 1
ATOM 651 O O . THR A 1 89 ? -3.443 11.684 4.035 1.00 96.06 89 THR A O 1
ATOM 654 N N . LEU A 1 90 ? -2.714 9.855 2.958 1.00 96.25 90 LEU A N 1
ATOM 655 C CA . LEU A 1 90 ? -4.022 9.473 2.423 1.00 96.25 90 LEU A CA 1
ATOM 656 C C . LEU A 1 90 ? -4.818 8.593 3.387 1.00 96.25 90 LEU A C 1
ATOM 658 O O . LEU A 1 90 ? -6.013 8.816 3.598 1.00 96.25 90 LEU A O 1
ATOM 662 N N . ASN A 1 91 ? -4.150 7.646 4.030 1.00 97.50 91 ASN A N 1
ATOM 663 C CA . ASN A 1 91 ? -4.711 6.667 4.949 1.00 97.50 91 ASN A CA 1
ATOM 664 C C . ASN A 1 91 ? -3.994 6.727 6.317 1.00 97.50 91 ASN A C 1
ATOM 666 O O . ASN A 1 91 ? -3.447 5.723 6.770 1.00 97.50 91 ASN A O 1
ATOM 670 N N . PRO A 1 92 ? -4.060 7.866 7.047 1.00 96.75 92 PRO A N 1
ATOM 671 C CA . PRO A 1 92 ? -3.336 8.095 8.313 1.00 96.75 92 PRO A CA 1
ATOM 672 C C . PRO A 1 92 ? -3.735 7.152 9.457 1.00 96.75 92 PRO A C 1
ATOM 674 O O . PRO A 1 92 ? -3.152 7.177 10.539 1.00 96.75 92 PRO A O 1
ATOM 677 N N . TRP A 1 93 ? -4.777 6.349 9.252 1.00 96.94 93 TRP A N 1
ATOM 678 C CA . TRP A 1 93 ? -5.176 5.292 10.166 1.00 96.94 93 TRP A CA 1
ATOM 679 C C . TRP A 1 93 ? -4.250 4.071 10.099 1.00 96.94 93 TRP A C 1
ATOM 681 O O . TRP A 1 93 ? -4.323 3.242 11.001 1.00 96.94 93 TRP A O 1
ATOM 691 N N . LEU A 1 94 ? -3.402 3.951 9.073 1.00 97.81 94 LEU A N 1
ATOM 692 C CA . LEU A 1 94 ? -2.459 2.857 8.865 1.00 97.81 94 LEU A CA 1
ATOM 693 C C . LEU A 1 94 ? -1.020 3.353 9.018 1.00 97.81 94 LEU A C 1
ATOM 695 O O . LEU A 1 94 ? -0.607 4.317 8.380 1.00 97.81 94 LEU A O 1
ATOM 699 N N . VAL A 1 95 ? -0.222 2.638 9.806 1.00 97.81 95 VAL A N 1
ATOM 700 C CA . VAL A 1 95 ? 1.237 2.724 9.721 1.00 97.81 95 VAL A CA 1
ATOM 701 C C . VAL A 1 95 ? 1.701 1.760 8.638 1.00 97.81 95 VAL A C 1
ATOM 703 O O . VAL A 1 95 ? 1.579 0.544 8.799 1.00 97.81 95 VAL A O 1
ATOM 706 N N . TYR A 1 96 ? 2.237 2.299 7.545 1.00 97.44 96 TYR A N 1
ATOM 707 C CA . TYR A 1 96 ? 2.837 1.500 6.482 1.00 97.44 96 TYR A CA 1
ATOM 708 C C . TYR A 1 96 ? 4.140 0.866 6.981 1.00 97.44 96 TYR A C 1
ATOM 710 O O . TYR A 1 96 ? 5.065 1.564 7.402 1.00 97.44 96 TYR A O 1
ATOM 718 N N . THR A 1 97 ? 4.191 -0.466 7.011 1.00 96.06 97 THR A N 1
ATOM 719 C CA . THR A 1 97 ? 5.321 -1.210 7.575 1.00 96.06 97 THR A CA 1
ATOM 720 C C . THR A 1 97 ? 6.174 -1.848 6.487 1.00 96.06 97 THR A C 1
ATOM 722 O O . THR A 1 97 ? 5.691 -2.154 5.399 1.00 96.06 97 THR A O 1
ATOM 725 N N . GLU A 1 98 ? 7.439 -2.125 6.805 1.00 94.31 98 GLU A N 1
ATOM 726 C CA . GLU A 1 98 ? 8.356 -2.816 5.890 1.00 94.31 98 GLU A CA 1
ATOM 727 C C . GLU A 1 98 ? 7.801 -4.186 5.468 1.00 94.31 98 GLU A C 1
ATOM 729 O O . GLU A 1 98 ? 7.935 -4.586 4.318 1.00 94.31 98 GLU A O 1
ATOM 734 N N . GLN A 1 99 ? 7.091 -4.885 6.361 1.00 94.38 99 GLN A N 1
ATOM 735 C CA . GLN A 1 99 ? 6.450 -6.161 6.036 1.00 94.38 99 GLN A CA 1
ATOM 736 C C . GLN A 1 99 ? 5.359 -6.008 4.970 1.00 94.38 99 GLN A C 1
ATOM 738 O O . GLN A 1 99 ? 5.245 -6.872 4.102 1.00 94.38 99 GLN A O 1
ATOM 743 N N . LEU A 1 100 ? 4.564 -4.933 5.029 1.00 95.19 100 LEU A N 1
ATOM 744 C CA . LEU A 1 100 ? 3.547 -4.650 4.017 1.00 95.19 100 LEU A CA 1
ATOM 745 C C . LEU A 1 100 ? 4.201 -4.286 2.680 1.00 95.19 100 LEU A C 1
ATOM 747 O O . LEU A 1 100 ? 3.809 -4.833 1.651 1.00 95.19 100 LEU A O 1
ATOM 751 N N . HIS A 1 101 ? 5.236 -3.445 2.717 1.00 94.94 101 HIS A N 1
ATOM 752 C CA . HIS A 1 101 ? 6.010 -3.074 1.534 1.00 94.94 101 HIS A CA 1
ATOM 753 C C . HIS A 1 101 ? 6.612 -4.301 0.844 1.00 94.94 101 HIS A C 1
ATOM 755 O O . HIS A 1 101 ? 6.353 -4.550 -0.330 1.00 94.94 101 HIS A O 1
ATOM 761 N N . MET A 1 102 ? 7.314 -5.149 1.603 1.00 93.56 102 MET A N 1
ATOM 762 C CA . MET A 1 102 ? 7.869 -6.402 1.094 1.00 93.56 102 MET A CA 1
ATOM 763 C C . MET A 1 102 ? 6.781 -7.312 0.520 1.00 93.56 102 MET A C 1
ATOM 765 O O . MET A 1 102 ? 6.980 -7.918 -0.530 1.00 93.56 102 MET A O 1
ATOM 769 N N . ALA A 1 103 ? 5.626 -7.427 1.182 1.00 93.44 103 ALA A N 1
ATOM 770 C CA . ALA A 1 103 ? 4.531 -8.245 0.676 1.00 93.44 103 ALA A CA 1
ATOM 771 C C . ALA A 1 103 ? 4.016 -7.737 -0.684 1.00 93.44 103 ALA A C 1
ATOM 773 O O . ALA A 1 103 ? 3.810 -8.560 -1.580 1.00 93.44 103 ALA A O 1
ATOM 774 N N . ARG A 1 104 ? 3.881 -6.413 -0.874 1.00 93.00 104 ARG A N 1
ATOM 775 C CA . ARG A 1 104 ? 3.571 -5.807 -2.184 1.00 93.00 104 ARG A CA 1
ATOM 776 C C . ARG A 1 104 ? 4.649 -6.149 -3.215 1.00 93.00 104 ARG A C 1
ATOM 778 O O . ARG A 1 104 ? 4.312 -6.701 -4.262 1.00 93.00 104 ARG A O 1
ATOM 785 N N . THR A 1 105 ? 5.936 -6.007 -2.874 1.00 91.62 105 THR A N 1
ATOM 786 C CA . THR A 1 105 ? 7.057 -6.407 -3.751 1.00 91.62 105 THR A CA 1
ATOM 787 C C . THR A 1 105 ? 6.994 -7.883 -4.164 1.00 91.62 105 THR A C 1
ATOM 789 O O . THR A 1 105 ? 7.288 -8.227 -5.306 1.00 91.62 105 THR A O 1
ATOM 792 N N . PHE A 1 106 ? 6.566 -8.777 -3.266 1.00 89.81 106 PHE A N 1
ATOM 793 C CA . PHE A 1 106 ? 6.408 -10.211 -3.542 1.00 89.81 106 PHE A CA 1
ATOM 794 C C . PHE A 1 106 ? 5.071 -10.590 -4.199 1.00 89.81 106 PHE A C 1
ATOM 796 O O . PHE A 1 106 ? 4.771 -11.778 -4.344 1.00 89.81 106 PHE A O 1
ATOM 803 N N . GLY A 1 107 ? 4.286 -9.613 -4.653 1.00 85.31 107 GLY A N 1
ATOM 804 C CA . GLY A 1 107 ? 3.104 -9.853 -5.472 1.00 85.31 107 GLY A CA 1
ATOM 805 C C . GLY A 1 107 ? 1.787 -9.926 -4.700 1.00 85.31 107 GLY A C 1
ATOM 806 O O . GLY A 1 107 ? 0.859 -10.625 -5.128 1.00 85.31 107 GLY A O 1
ATOM 807 N N . LEU A 1 108 ? 1.675 -9.210 -3.578 1.00 87.50 108 LEU A N 1
ATOM 808 C CA . LEU A 1 108 ? 0.398 -8.921 -2.917 1.00 87.50 108 LEU A CA 1
ATOM 809 C C . LEU A 1 108 ? -0.426 -7.929 -3.765 1.00 87.50 108 LEU A C 1
ATOM 811 O O . LEU A 1 108 ? -0.567 -6.764 -3.430 1.00 87.50 108 LEU A O 1
ATOM 815 N N . GLY A 1 109 ? -0.915 -8.387 -4.921 1.00 79.56 109 GLY A N 1
ATOM 816 C CA . GLY A 1 109 ? -1.542 -7.538 -5.945 1.00 79.56 109 GLY A CA 1
ATOM 817 C C . GLY A 1 109 ? -3.055 -7.458 -5.898 1.00 79.56 109 GLY A C 1
ATOM 818 O O . GLY A 1 109 ? -3.700 -7.467 -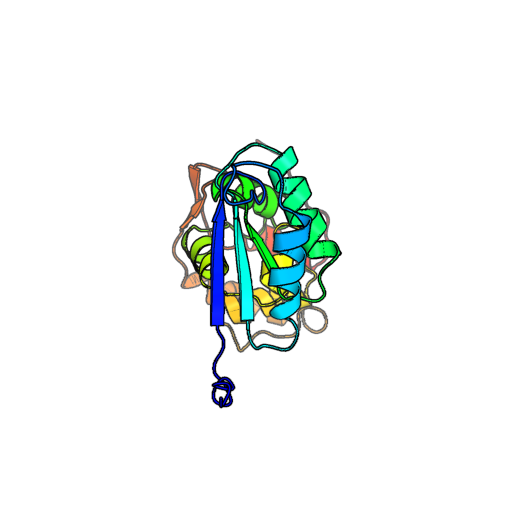6.946 1.00 79.56 109 GLY A O 1
ATOM 819 N N . GLN A 1 110 ? -3.661 -7.484 -4.717 1.00 88.38 110 GLN A N 1
ATOM 820 C CA . GLN A 1 110 ? -5.075 -7.150 -4.613 1.00 88.38 110 GLN A CA 1
ATOM 821 C C . GLN A 1 110 ? -5.227 -5.634 -4.682 1.00 88.38 110 GLN A C 1
ATOM 823 O O . GLN A 1 110 ? -4.509 -4.915 -3.996 1.00 88.38 110 GLN A O 1
ATOM 828 N N . LYS A 1 111 ? -6.199 -5.156 -5.471 1.00 87.38 111 LYS A N 1
ATOM 829 C CA . LYS A 1 111 ? -6.370 -3.723 -5.775 1.00 87.38 111 LYS A CA 1
ATOM 830 C C . LYS A 1 111 ? -6.457 -2.834 -4.529 1.00 87.38 111 LYS A C 1
ATOM 832 O O . LYS A 1 111 ? -6.120 -1.668 -4.592 1.00 87.38 111 LYS A O 1
ATOM 837 N N . VAL A 1 112 ? -6.874 -3.366 -3.379 1.00 93.56 112 VAL A N 1
ATOM 838 C CA . VAL A 1 112 ? -6.913 -2.592 -2.130 1.00 93.56 112 VAL A CA 1
ATOM 839 C C . VAL A 1 112 ? -5.537 -2.082 -1.676 1.00 93.56 112 VAL A C 1
ATOM 841 O O . VAL A 1 112 ? -5.482 -1.031 -1.050 1.00 93.56 112 VAL A O 1
ATOM 844 N N . PHE A 1 113 ? -4.453 -2.810 -1.967 1.00 93.56 113 PHE A N 1
ATOM 845 C CA . PHE A 1 113 ? -3.093 -2.428 -1.570 1.00 93.56 113 PHE A CA 1
ATOM 846 C C . PHE A 1 113 ? -2.522 -1.340 -2.471 1.00 93.56 113 PHE A C 1
ATOM 848 O O . PHE A 1 113 ? -1.938 -0.391 -1.972 1.00 93.56 113 PHE A O 1
ATOM 855 N N . ASP A 1 114 ? -2.787 -1.463 -3.764 1.00 88.50 114 ASP A N 1
ATOM 856 C CA . ASP A 1 114 ? -2.482 -0.482 -4.807 1.00 88.50 114 ASP A CA 1
ATOM 857 C C . ASP A 1 114 ? -3.197 0.863 -4.558 1.00 88.50 114 ASP A C 1
ATOM 859 O O . ASP A 1 114 ? -2.668 1.940 -4.762 1.00 88.50 114 ASP A O 1
ATOM 863 N N . LEU A 1 115 ? -4.400 0.829 -3.976 1.00 92.62 115 LEU A N 1
ATOM 864 C CA . LEU A 1 115 ? -5.151 2.043 -3.647 1.00 92.62 115 LEU A CA 1
ATOM 865 C C . LEU A 1 115 ? -4.636 2.816 -2.412 1.00 92.62 115 LEU A C 1
ATOM 867 O O . LEU A 1 115 ? -5.179 3.888 -2.128 1.00 92.62 115 LEU A O 1
ATOM 871 N N . LEU A 1 116 ? -3.685 2.280 -1.633 1.00 95.06 116 LEU A N 1
ATOM 872 C CA . LEU A 1 116 ? -3.274 2.859 -0.340 1.00 95.06 116 LEU A CA 1
ATOM 873 C C . LEU A 1 116 ? -2.582 4.220 -0.484 1.00 95.06 116 LEU A C 1
ATOM 875 O O . LEU A 1 116 ? -2.796 5.106 0.350 1.00 95.06 116 LEU A O 1
ATOM 879 N N . ASP A 1 117 ? -1.764 4.351 -1.516 1.00 91.38 117 ASP A N 1
ATOM 880 C CA . ASP A 1 117 ? -0.958 5.513 -1.890 1.00 91.38 117 ASP A CA 1
ATOM 881 C C . ASP A 1 117 ? -1.614 6.337 -3.019 1.00 91.38 117 ASP A C 1
ATOM 883 O O . ASP A 1 117 ? -1.312 7.513 -3.193 1.00 91.38 117 ASP A O 1
ATOM 887 N N . GLU A 1 118 ? -2.638 5.799 -3.695 1.00 90.31 118 GLU A N 1
ATOM 888 C CA . GLU A 1 118 ? -3.425 6.560 -4.677 1.00 90.31 118 GLU A CA 1
ATOM 889 C C . GLU A 1 118 ? -4.496 7.460 -4.031 1.00 90.31 118 GLU A C 1
ATOM 891 O O . GLU A 1 118 ? -4.748 8.592 -4.467 1.00 90.31 118 GLU A O 1
ATOM 896 N N . ARG A 1 119 ? -5.227 6.945 -3.026 1.00 94.25 119 ARG A N 1
ATOM 897 C CA . ARG A 1 119 ? -6.353 7.673 -2.418 1.00 94.25 119 ARG A CA 1
ATOM 898 C C . ARG A 1 119 ? -6.761 7.176 -1.037 1.00 94.25 119 ARG A C 1
ATOM 900 O O . ARG A 1 119 ? -6.392 6.116 -0.552 1.00 94.25 119 ARG A O 1
ATOM 907 N N . LYS A 1 120 ? -7.673 7.930 -0.422 1.00 96.06 120 LYS A N 1
ATOM 908 C CA . LYS A 1 120 ? -8.406 7.469 0.763 1.00 96.06 120 LYS A CA 1
ATOM 909 C C . LYS A 1 120 ? -9.216 6.219 0.427 1.00 96.06 120 LYS A C 1
ATOM 911 O O . LYS A 1 120 ? -10.019 6.242 -0.516 1.00 96.06 120 LYS A O 1
ATOM 916 N N . LEU A 1 121 ? -9.046 5.165 1.219 1.00 96.75 121 LEU A N 1
ATOM 917 C CA . LEU A 1 121 ? -9.872 3.969 1.104 1.00 96.75 121 LEU A CA 1
ATOM 918 C C . LEU A 1 121 ? -11.303 4.236 1.589 1.00 96.75 121 LEU A C 1
ATOM 920 O O . LEU A 1 121 ? -11.544 4.962 2.558 1.00 96.75 121 LEU A O 1
ATOM 924 N N . LEU A 1 122 ? -12.266 3.623 0.908 1.00 95.50 122 LEU A N 1
ATOM 925 C CA . LEU A 1 122 ? -13.669 3.605 1.305 1.00 95.50 122 LEU A CA 1
ATOM 926 C C . LEU A 1 122 ? -13.881 2.641 2.485 1.00 95.50 122 LEU A C 1
ATOM 928 O O . LEU A 1 122 ? -13.105 1.704 2.653 1.00 95.50 122 LEU A O 1
ATOM 932 N N . PRO A 1 123 ? -14.963 2.785 3.273 1.00 95.44 123 PRO A N 1
ATOM 933 C CA . PRO A 1 123 ? -15.256 1.885 4.393 1.00 95.44 123 PRO A CA 1
ATOM 934 C C . PRO A 1 123 ? -15.165 0.387 4.064 1.00 95.44 123 PRO A C 1
ATOM 936 O O . PRO A 1 123 ? -14.531 -0.370 4.795 1.00 95.44 123 PRO A O 1
ATOM 939 N N . THR A 1 124 ? -15.763 -0.041 2.952 1.00 94.88 124 THR A N 1
ATOM 940 C CA . THR A 1 124 ? -15.736 -1.445 2.516 1.00 94.88 124 THR A CA 1
ATOM 941 C C . THR A 1 124 ? -14.326 -1.880 2.098 1.00 94.88 124 THR A C 1
ATOM 943 O O . THR A 1 124 ? -13.906 -2.982 2.426 1.00 94.88 124 THR A O 1
ATOM 946 N N . GLU A 1 125 ? -13.543 -0.992 1.481 1.00 96.56 125 GLU A N 1
ATOM 947 C CA . GLU A 1 125 ? -12.147 -1.264 1.106 1.00 96.56 125 GLU A CA 1
ATOM 948 C C . GLU A 1 125 ? -11.237 -1.355 2.332 1.00 96.56 125 GLU A C 1
ATOM 950 O O . GLU A 1 125 ? -10.359 -2.205 2.387 1.00 96.56 125 GLU A O 1
ATOM 955 N N . ILE A 1 126 ? -11.482 -0.543 3.362 1.00 97.00 126 ILE A N 1
ATOM 956 C CA . ILE A 1 126 ? -10.808 -0.669 4.658 1.00 97.00 126 ILE A CA 1
ATOM 957 C C . ILE A 1 126 ? -11.099 -2.046 5.268 1.00 97.00 126 ILE A C 1
ATOM 959 O O . ILE A 1 126 ? -10.184 -2.717 5.743 1.00 97.00 126 ILE A O 1
ATOM 963 N N . MET A 1 127 ? -12.356 -2.499 5.249 1.00 96.38 127 MET A N 1
ATOM 964 C CA . MET A 1 127 ? -12.696 -3.848 5.712 1.00 96.38 127 MET A CA 1
ATOM 965 C C . MET A 1 127 ? -11.952 -4.921 4.899 1.00 96.38 127 MET A C 1
ATOM 967 O O . MET A 1 127 ? -11.411 -5.858 5.489 1.00 96.38 127 MET A O 1
ATOM 971 N N . ASP A 1 128 ? -11.900 -4.787 3.573 1.00 96.06 128 ASP A N 1
ATOM 972 C CA . ASP A 1 128 ? -11.195 -5.726 2.696 1.00 96.06 128 ASP A CA 1
ATOM 973 C C . ASP A 1 128 ? -9.683 -5.726 2.940 1.00 96.06 128 ASP A C 1
ATOM 975 O O . ASP A 1 128 ? -9.067 -6.794 2.942 1.00 96.06 128 ASP A O 1
ATOM 979 N N . PHE A 1 129 ? -9.088 -4.562 3.209 1.00 96.81 129 PHE A N 1
ATOM 980 C CA . PHE A 1 129 ? -7.696 -4.442 3.632 1.00 96.81 129 PHE A CA 1
ATOM 981 C C . PHE A 1 129 ? -7.467 -5.206 4.937 1.00 96.81 129 PHE A C 1
ATOM 983 O O . PHE A 1 129 ? -6.592 -6.062 4.999 1.00 96.81 129 PHE A O 1
ATOM 990 N N . LEU A 1 130 ? -8.281 -4.966 5.972 1.00 96.25 130 LEU A N 1
ATOM 991 C CA . LEU A 1 130 ? -8.122 -5.631 7.270 1.00 96.25 130 LEU A CA 1
ATOM 992 C C . LEU A 1 130 ? -8.281 -7.154 7.162 1.00 96.25 130 LEU A C 1
ATOM 994 O O . LEU A 1 130 ? -7.532 -7.905 7.787 1.00 96.25 130 LEU A O 1
ATOM 998 N N . LYS A 1 131 ? -9.215 -7.630 6.334 1.00 95.25 131 LYS A N 1
ATOM 999 C CA . LYS A 1 131 ? -9.379 -9.062 6.053 1.00 95.25 131 LYS A CA 1
ATOM 1000 C C . LYS A 1 131 ? -8.123 -9.668 5.433 1.00 95.25 131 LYS A C 1
ATOM 1002 O O . LYS A 1 131 ? -7.712 -10.749 5.846 1.00 95.25 131 LYS A O 1
ATOM 1007 N N . GLN A 1 132 ? -7.519 -8.982 4.466 1.00 93.44 132 GLN A N 1
ATOM 1008 C CA . GLN A 1 132 ? -6.389 -9.503 3.694 1.00 93.44 132 GLN A CA 1
ATOM 1009 C C . GLN A 1 132 ? -5.046 -9.337 4.408 1.00 93.44 132 GLN A C 1
ATOM 1011 O O . GLN A 1 132 ? -4.274 -10.288 4.476 1.00 93.44 132 GLN A O 1
ATOM 1016 N N . ALA A 1 133 ? -4.782 -8.156 4.964 1.00 93.00 133 ALA A N 1
ATOM 1017 C CA . ALA A 1 133 ? -3.530 -7.830 5.637 1.00 93.00 133 ALA A CA 1
ATOM 1018 C C . ALA A 1 133 ? -3.442 -8.450 7.038 1.00 93.00 133 ALA A C 1
ATOM 1020 O O . ALA A 1 133 ? -2.377 -8.905 7.445 1.00 93.00 133 ALA A O 1
ATOM 1021 N N . MET A 1 134 ? -4.561 -8.483 7.772 1.00 91.88 134 MET A N 1
ATOM 1022 C CA . MET A 1 134 ? -4.580 -8.906 9.179 1.00 91.88 134 MET A CA 1
ATOM 1023 C C . MET A 1 134 ? -5.202 -10.293 9.389 1.00 91.88 134 MET A C 1
ATOM 1025 O O . MET A 1 134 ? -5.163 -10.822 10.498 1.00 91.88 134 MET A O 1
ATOM 1029 N N . GLY A 1 135 ? -5.813 -10.886 8.357 1.00 92.38 135 GLY A N 1
ATOM 1030 C CA . GLY A 1 135 ? -6.517 -12.169 8.467 1.00 92.38 135 GLY A CA 1
ATOM 1031 C C . GLY A 1 135 ? -7.834 -12.086 9.248 1.00 92.38 135 GLY A C 1
ATOM 1032 O O . GLY A 1 135 ? -8.333 -13.094 9.747 1.00 92.38 135 GLY A O 1
ATOM 1033 N N . TRP A 1 136 ? -8.408 -10.890 9.402 1.00 94.44 136 TRP A N 1
ATOM 1034 C CA . TRP A 1 136 ? -9.612 -10.666 10.204 1.00 94.44 136 TRP A CA 1
ATOM 1035 C C . TRP A 1 136 ? -10.886 -10.955 9.408 1.00 94.44 136 TRP A C 1
ATOM 1037 O O . TRP A 1 136 ? -11.573 -10.040 8.967 1.00 94.44 136 TRP A O 1
ATOM 1047 N N . THR A 1 137 ? -11.212 -12.232 9.218 1.00 92.12 137 THR A N 1
ATOM 1048 C CA . THR A 1 137 ? -12.330 -12.659 8.354 1.00 92.12 137 THR A CA 1
ATOM 1049 C C . THR A 1 137 ? -13.709 -12.231 8.860 1.00 92.12 137 THR A C 1
ATOM 1051 O O . THR A 1 137 ? -14.589 -11.919 8.057 1.00 92.12 137 THR A O 1
ATOM 1054 N N . ASP A 1 138 ? -13.882 -12.154 10.179 1.00 92.56 138 ASP A N 1
ATOM 1055 C CA . ASP A 1 138 ? -15.184 -11.982 10.834 1.00 92.56 138 ASP A CA 1
ATOM 1056 C C . ASP A 1 138 ? -15.450 -10.510 11.191 1.00 92.56 138 ASP A C 1
ATOM 1058 O O . ASP A 1 138 ? -15.587 -10.146 12.360 1.00 92.56 138 ASP A O 1
ATOM 1062 N N . LEU A 1 139 ? -15.466 -9.641 10.178 1.00 95.38 139 LEU A N 1
ATOM 1063 C CA . LEU A 1 139 ? -15.787 -8.217 10.328 1.00 95.38 139 LEU A CA 1
ATOM 1064 C C . LEU A 1 139 ? -17.182 -7.910 9.748 1.00 95.38 139 LEU A C 1
ATOM 1066 O O . LEU A 1 139 ? -17.428 -8.254 8.586 1.00 95.38 139 LEU A O 1
ATOM 1070 N N . PRO A 1 140 ? -18.084 -7.261 10.516 1.00 96.25 140 PRO A N 1
ATOM 1071 C CA . PRO A 1 140 ? -19.355 -6.743 10.002 1.00 96.25 140 PRO A CA 1
ATOM 1072 C C . PRO A 1 140 ? -19.149 -5.726 8.875 1.00 96.25 140 PRO A C 1
ATOM 1074 O O . PRO A 1 140 ? -18.157 -5.012 8.871 1.00 96.25 140 PRO A O 1
ATOM 1077 N N . GLU A 1 141 ? -20.093 -5.605 7.941 1.00 95.00 141 GLU A N 1
ATOM 1078 C CA . GLU A 1 141 ? -20.003 -4.588 6.884 1.00 95.00 141 GLU A CA 1
ATOM 1079 C C . GLU A 1 141 ? -20.111 -3.173 7.494 1.00 95.00 141 GLU A C 1
ATOM 1081 O O . GLU A 1 141 ? -21.176 -2.829 8.022 1.00 95.00 141 GLU A O 1
ATOM 1086 N N . PRO A 1 142 ? -19.064 -2.326 7.425 1.00 94.19 142 PRO A N 1
ATOM 1087 C CA . PRO A 1 142 ? -19.031 -1.045 8.135 1.00 94.19 142 PRO A CA 1
ATOM 1088 C C . PRO A 1 142 ? -20.100 -0.052 7.668 1.00 94.19 142 PRO A C 1
ATOM 1090 O O . PRO A 1 142 ? -20.522 0.802 8.450 1.00 94.19 142 PRO A O 1
ATOM 1093 N N . THR A 1 143 ? -20.564 -0.160 6.419 1.00 91.56 143 THR A N 1
ATOM 1094 C CA . THR A 1 143 ? -21.647 0.688 5.893 1.00 91.56 143 THR A CA 1
ATOM 1095 C C . THR A 1 143 ? -23.036 0.295 6.413 1.00 91.56 143 THR A C 1
ATOM 1097 O O . THR A 1 143 ? -23.947 1.123 6.402 1.00 91.56 143 THR A O 1
ATOM 1100 N N . LEU A 1 144 ? -23.200 -0.938 6.908 1.00 93.50 144 LEU A N 1
ATOM 1101 C CA . LEU A 1 144 ? -24.462 -1.472 7.431 1.00 93.50 144 LEU A CA 1
ATOM 1102 C C . LEU A 1 144 ? -24.484 -1.528 8.965 1.00 93.50 144 LEU A C 1
ATOM 1104 O O . LEU A 1 144 ? -25.503 -1.210 9.576 1.00 93.50 144 LEU A O 1
ATOM 1108 N N . ASP A 1 145 ? -23.364 -1.903 9.588 1.00 95.25 145 A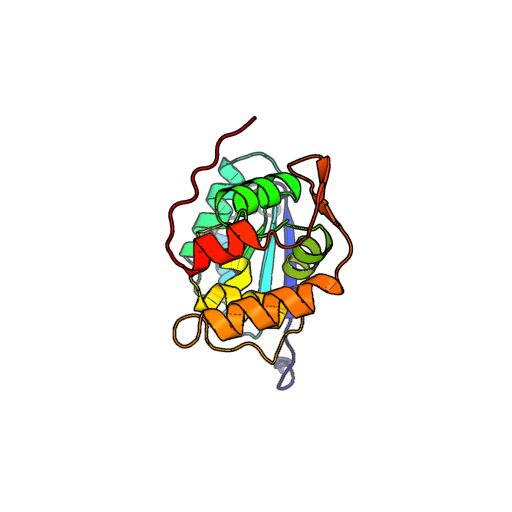SP A N 1
ATOM 1109 C CA . ASP A 1 145 ? -23.203 -2.001 11.039 1.00 95.25 145 ASP A CA 1
ATOM 1110 C C . ASP A 1 145 ? -21.854 -1.431 11.501 1.00 95.25 145 ASP A C 1
ATOM 1112 O O . ASP A 1 145 ? -20.920 -2.141 11.884 1.00 95.25 145 ASP A O 1
ATOM 1116 N N . LEU A 1 146 ? -21.772 -0.100 11.516 1.00 93.25 146 LEU A N 1
ATOM 1117 C CA . LEU A 1 146 ? -20.593 0.617 11.999 1.00 93.25 146 LEU A CA 1
ATOM 1118 C C . LEU A 1 146 ? -20.254 0.293 13.462 1.00 93.25 146 LEU A C 1
ATOM 1120 O O . LEU A 1 146 ? -19.083 0.286 13.834 1.00 93.25 146 LEU A O 1
ATOM 1124 N N . ARG A 1 147 ? -21.260 0.063 14.316 1.00 95.00 147 ARG A N 1
ATOM 1125 C CA . ARG A 1 147 ? -21.019 -0.201 15.745 1.00 95.00 147 ARG A CA 1
ATOM 1126 C C . ARG A 1 147 ? -20.425 -1.587 15.950 1.00 95.00 147 ARG A C 1
ATOM 1128 O O . ARG A 1 147 ? -19.486 -1.712 16.731 1.00 95.00 147 ARG A O 1
ATOM 1135 N N . GLY A 1 148 ? -20.961 -2.593 15.262 1.00 96.25 148 GLY A N 1
ATOM 1136 C CA . GLY A 1 148 ? -20.410 -3.941 15.262 1.00 96.25 148 GLY A CA 1
ATOM 1137 C C . GLY A 1 148 ? -18.993 -3.956 14.704 1.00 96.25 148 GLY A C 1
ATOM 1138 O O . GLY A 1 148 ? -18.098 -4.486 15.355 1.00 96.25 148 GLY A O 1
ATOM 1139 N N . PHE A 1 149 ? -18.763 -3.294 13.565 1.00 95.88 149 PHE A N 1
ATOM 1140 C CA . PHE A 1 149 ? -17.426 -3.177 12.982 1.00 95.88 149 PHE A CA 1
ATOM 1141 C C . PHE A 1 149 ? -16.419 -2.535 13.950 1.00 95.88 149 PHE A C 1
ATOM 1143 O O . PHE A 1 149 ? -15.358 -3.105 14.201 1.00 95.88 149 PHE A O 1
ATOM 1150 N N . ASP A 1 150 ? -16.759 -1.384 14.544 1.00 94.75 150 ASP A N 1
ATOM 1151 C CA . ASP A 1 150 ? -15.899 -0.673 15.502 1.00 94.75 150 ASP A CA 1
ATOM 1152 C C . ASP A 1 150 ? -15.571 -1.536 16.730 1.00 94.75 150 ASP A C 1
ATOM 1154 O O . ASP A 1 150 ? -14.420 -1.580 17.172 1.00 94.75 150 ASP A O 1
ATOM 1158 N N . ALA A 1 151 ? -16.557 -2.270 17.255 1.00 95.06 151 ALA A N 1
ATOM 1159 C CA . ALA A 1 151 ? -16.360 -3.185 18.375 1.00 95.06 151 ALA A CA 1
ATOM 1160 C C . ALA A 1 151 ? -15.420 -4.348 18.011 1.00 95.06 151 ALA A C 1
ATOM 1162 O O . ALA A 1 151 ? -14.483 -4.621 18.765 1.00 95.06 151 ALA A O 1
ATOM 1163 N N . SER A 1 152 ? -15.618 -4.981 16.849 1.00 95.88 152 SER A N 1
ATOM 1164 C CA . SER A 1 152 ? -14.770 -6.080 16.369 1.00 95.88 152 SER A CA 1
ATOM 1165 C C . SER A 1 152 ? -13.330 -5.635 16.116 1.00 95.88 152 SER A C 1
ATOM 1167 O O . SER A 1 152 ? -12.396 -6.332 16.510 1.00 95.88 152 SER A O 1
ATOM 1169 N N . VAL A 1 153 ? -13.124 -4.461 15.508 1.00 95.06 153 VAL A N 1
ATOM 1170 C CA . VAL A 1 153 ? -11.777 -3.902 15.319 1.00 95.06 153 VAL A CA 1
ATOM 1171 C C . VAL A 1 153 ? -11.133 -3.589 16.669 1.00 95.06 153 VAL A C 1
ATOM 1173 O O . VAL A 1 153 ? -9.992 -3.977 16.901 1.00 95.06 153 VAL A O 1
ATOM 1176 N N . THR A 1 154 ? -11.865 -2.958 17.593 1.00 93.62 154 THR A N 1
ATOM 1177 C CA . THR A 1 154 ? -11.353 -2.634 18.937 1.00 93.62 154 THR A CA 1
ATOM 1178 C C . THR A 1 154 ? -10.861 -3.875 19.676 1.00 93.62 154 THR A C 1
ATOM 1180 O O . THR A 1 154 ? -9.833 -3.826 20.347 1.00 93.62 154 THR A O 1
ATOM 1183 N N . GLU A 1 155 ? -11.602 -4.980 19.593 1.00 94.44 155 GLU A N 1
ATOM 1184 C CA . GLU A 1 155 ? -11.223 -6.243 20.221 1.00 94.44 155 GLU A CA 1
ATOM 1185 C C . GLU A 1 155 ? -9.930 -6.799 19.619 1.00 94.44 155 GLU A C 1
ATOM 1187 O O . GLU A 1 155 ? -8.977 -7.048 20.358 1.00 94.44 155 GLU A O 1
ATOM 1192 N N . LYS A 1 156 ? -9.870 -6.912 18.288 1.00 94.75 156 LYS A N 1
ATOM 1193 C CA . LYS A 1 156 ? -8.725 -7.488 17.571 1.00 94.75 156 LYS A CA 1
ATOM 1194 C C . LYS A 1 156 ? -7.449 -6.654 17.709 1.00 94.75 156 LYS A C 1
ATOM 1196 O O . LYS A 1 156 ? -6.356 -7.207 17.775 1.00 94.75 156 LYS A O 1
ATOM 1201 N N . LEU A 1 157 ? -7.568 -5.330 17.829 1.00 92.56 157 LEU A N 1
ATOM 1202 C CA . LEU A 1 157 ? -6.420 -4.444 18.053 1.00 92.56 157 LEU A CA 1
ATOM 1203 C C . LEU A 1 157 ? -5.700 -4.692 19.382 1.00 92.56 157 LEU A C 1
ATOM 1205 O O . LEU A 1 157 ? -4.519 -4.377 19.486 1.00 92.56 157 LEU A O 1
ATOM 1209 N N . ARG A 1 158 ? -6.371 -5.261 20.394 1.00 90.06 158 ARG A N 1
ATOM 1210 C CA . ARG A 1 158 ? -5.748 -5.531 21.705 1.00 90.06 158 ARG A CA 1
ATOM 1211 C C . ARG A 1 158 ? -4.634 -6.570 21.635 1.00 90.06 158 ARG A C 1
ATOM 1213 O O . ARG A 1 158 ? -3.805 -6.619 22.538 1.00 90.06 158 ARG A O 1
ATOM 1220 N N . GLU A 1 159 ? -4.638 -7.398 20.596 1.00 87.94 159 GLU A N 1
ATOM 1221 C CA . GLU A 1 159 ? -3.640 -8.445 20.376 1.00 87.94 159 GLU A CA 1
ATOM 1222 C C . GLU A 1 159 ? -2.385 -7.914 19.672 1.00 87.94 159 GLU A C 1
ATOM 1224 O O . GLU A 1 159 ? -1.354 -8.586 19.657 1.00 87.94 159 GLU A O 1
ATOM 1229 N N . LEU A 1 160 ? -2.447 -6.703 19.107 1.00 89.62 160 LEU A N 1
ATOM 1230 C CA . LEU A 1 160 ? -1.343 -6.119 18.361 1.00 89.62 160 LEU A CA 1
ATOM 1231 C C . LEU A 1 160 ? -0.420 -5.310 19.273 1.00 89.62 160 LEU A C 1
ATOM 1233 O O . LEU A 1 160 ? -0.844 -4.411 20.002 1.00 89.62 160 LEU A O 1
ATOM 1237 N N . GLY A 1 161 ? 0.875 -5.605 19.185 1.00 91.62 161 GLY A N 1
ATOM 1238 C CA . GLY A 1 161 ? 1.917 -4.747 19.735 1.00 91.62 161 GLY A CA 1
ATOM 1239 C C . GLY A 1 161 ? 2.138 -3.492 18.881 1.00 91.62 161 GLY A C 1
ATOM 1240 O O . GLY A 1 161 ? 1.697 -3.430 17.730 1.00 91.62 161 GLY A O 1
ATOM 1241 N N . PRO A 1 162 ? 2.842 -2.482 19.417 1.00 95.12 162 PRO A N 1
ATOM 1242 C CA . PRO A 1 162 ? 3.277 -1.351 18.612 1.00 95.12 162 PRO A CA 1
ATOM 1243 C C . PRO A 1 162 ? 4.261 -1.807 17.528 1.00 95.12 162 PRO A C 1
ATOM 1245 O O . PRO A 1 162 ? 5.076 -2.705 17.747 1.00 95.12 162 PRO A O 1
ATOM 1248 N N . VAL A 1 163 ? 4.220 -1.135 16.382 1.00 96.12 163 VAL A N 1
ATOM 1249 C CA . VAL A 1 163 ? 5.158 -1.302 15.268 1.00 96.12 163 VAL A CA 1
ATOM 1250 C C . VAL A 1 163 ? 5.995 -0.040 15.104 1.00 96.12 163 VAL A C 1
ATOM 1252 O O . VAL A 1 163 ? 5.624 1.036 15.576 1.00 96.12 163 VAL A O 1
ATOM 1255 N N . TRP A 1 164 ? 7.141 -0.152 14.441 1.00 97.25 164 TRP A N 1
ATOM 1256 C CA . TRP A 1 164 ? 7.917 1.025 14.072 1.00 97.25 164 TRP A CA 1
ATOM 1257 C C . TRP A 1 164 ? 7.179 1.822 12.992 1.00 97.25 164 TRP A C 1
ATOM 1259 O O . TRP A 1 164 ? 6.843 1.269 11.949 1.00 97.25 164 TRP A O 1
ATOM 1269 N N . ASN A 1 165 ? 6.930 3.109 13.241 1.00 97.62 165 ASN A N 1
ATOM 1270 C CA . ASN A 1 165 ? 6.386 4.018 12.241 1.00 97.62 165 ASN A CA 1
ATOM 1271 C C . ASN A 1 165 ? 7.546 4.750 11.544 1.00 97.62 165 ASN A C 1
ATOM 1273 O O . ASN A 1 165 ? 8.230 5.531 12.213 1.00 97.62 165 ASN A O 1
ATOM 1277 N N . PRO A 1 166 ? 7.781 4.516 10.239 1.00 96.81 166 PRO A N 1
ATOM 1278 C CA . PRO A 1 166 ? 8.908 5.112 9.523 1.00 96.81 166 PRO A CA 1
ATOM 1279 C C . PRO A 1 166 ? 8.779 6.635 9.380 1.00 96.81 166 PRO A C 1
ATOM 1281 O O . PRO A 1 166 ? 9.784 7.330 9.494 1.00 96.81 166 PRO A O 1
ATOM 1284 N N . VAL A 1 167 ? 7.553 7.154 9.241 1.00 96.88 167 VAL A N 1
ATOM 1285 C CA . VAL A 1 167 ? 7.273 8.588 9.063 1.00 96.88 167 VAL A CA 1
ATOM 1286 C C . VAL A 1 167 ? 7.520 9.368 10.356 1.00 96.88 167 VAL A C 1
ATOM 1288 O O . VAL A 1 167 ? 8.148 10.422 10.354 1.00 96.88 167 VAL A O 1
ATOM 1291 N N . THR A 1 168 ? 7.053 8.853 11.500 1.00 96.44 168 THR A N 1
ATOM 1292 C CA . THR A 1 168 ? 7.232 9.537 12.801 1.00 96.44 168 THR A CA 1
ATOM 1293 C C . THR A 1 168 ? 8.498 9.122 13.549 1.00 96.44 168 THR A C 1
ATOM 1295 O O . THR A 1 168 ? 8.835 9.737 14.564 1.00 96.44 168 THR A O 1
ATOM 1298 N N . GLN A 1 169 ? 9.186 8.081 13.071 1.00 96.38 169 GLN A N 1
ATOM 1299 C CA . GLN A 1 169 ? 10.380 7.479 13.671 1.00 96.38 169 GLN A CA 1
ATOM 1300 C C . GLN A 1 169 ? 10.182 7.069 15.139 1.00 96.38 169 GLN A C 1
ATOM 1302 O O . GLN A 1 169 ? 11.039 7.302 15.999 1.00 96.38 169 GLN A O 1
ATOM 1307 N N . ARG A 1 170 ? 9.012 6.499 15.455 1.00 96.69 170 ARG A N 1
ATOM 1308 C CA . ARG A 1 170 ? 8.639 6.072 16.814 1.00 96.69 170 ARG A CA 1
ATOM 1309 C C . ARG A 1 170 ? 7.763 4.818 16.795 1.00 96.69 170 ARG A C 1
ATOM 1311 O O . ARG A 1 170 ? 6.996 4.624 15.850 1.00 96.69 170 ARG A O 1
ATOM 1318 N N . PRO A 1 171 ? 7.792 3.994 17.858 1.00 97.25 171 PRO A N 1
ATOM 1319 C CA . PRO A 1 171 ? 6.804 2.938 18.037 1.00 97.25 171 PRO A CA 1
ATOM 1320 C C . PRO A 1 171 ? 5.388 3.524 18.103 1.00 97.25 171 PRO A C 1
ATOM 1322 O O . PRO A 1 171 ? 5.126 4.420 18.905 1.00 97.25 171 PRO A O 1
ATOM 1325 N N . SER A 1 172 ? 4.486 3.016 17.267 1.00 95.44 172 SER A N 1
ATOM 1326 C CA . SER A 1 172 ? 3.093 3.458 17.151 1.00 95.44 172 SER A CA 1
ATOM 1327 C C . SER A 1 172 ? 2.165 2.248 17.001 1.00 95.44 172 SER A C 1
ATOM 1329 O O . SER A 1 172 ? 2.617 1.186 16.572 1.00 95.44 172 SER A O 1
ATOM 1331 N N . PRO A 1 173 ? 0.867 2.361 17.327 1.00 95.62 173 PRO A N 1
ATOM 1332 C CA . PRO A 1 173 ? -0.109 1.356 16.915 1.00 95.62 173 PRO A CA 1
ATOM 1333 C C . PRO A 1 173 ? -0.071 1.195 15.391 1.00 95.62 173 PRO A C 1
ATOM 1335 O O . PRO A 1 173 ? -0.054 2.199 14.685 1.00 95.62 173 PRO A O 1
ATOM 1338 N N . GLN A 1 174 ? -0.075 -0.040 14.880 1.00 95.44 174 GLN A N 1
ATOM 1339 C CA . GLN A 1 174 ? -0.098 -0.266 13.427 1.00 95.44 174 GLN A CA 1
ATOM 1340 C C . GLN A 1 174 ? -1.366 0.305 12.778 1.00 95.44 174 GLN A C 1
ATOM 1342 O O . GLN A 1 174 ? -1.340 0.743 11.633 1.00 95.44 174 GLN A O 1
ATOM 1347 N N . LEU A 1 175 ? -2.464 0.309 13.533 1.00 96.12 175 LEU A N 1
ATOM 1348 C CA . LEU A 1 175 ? -3.734 0.898 13.147 1.00 96.12 175 LEU A CA 1
ATOM 1349 C C . LEU A 1 175 ? -4.145 1.918 14.217 1.00 96.12 175 LEU A C 1
ATOM 1351 O O . LEU A 1 175 ? -4.375 1.547 15.373 1.00 96.12 175 LEU A O 1
ATOM 1355 N N . ASP A 1 176 ? -4.254 3.197 13.853 1.00 95.38 176 ASP A N 1
ATOM 1356 C CA . ASP A 1 176 ? -4.814 4.220 14.740 1.00 95.38 176 ASP A CA 1
ATOM 1357 C C . ASP A 1 176 ? -6.340 4.095 14.741 1.00 95.38 176 ASP A C 1
ATOM 1359 O O . ASP A 1 176 ? -7.034 4.523 13.817 1.00 95.38 176 ASP A O 1
ATOM 1363 N N . HIS A 1 177 ? -6.872 3.496 15.808 1.00 93.06 177 HIS A N 1
ATOM 1364 C CA . HIS A 1 177 ? -8.303 3.223 15.946 1.00 93.06 177 HIS A CA 1
ATOM 1365 C C . HIS A 1 177 ? -9.176 4.479 15.849 1.00 93.06 177 HIS A C 1
ATOM 1367 O O . HIS A 1 177 ? -10.263 4.440 15.269 1.00 93.06 177 HIS A O 1
ATOM 1373 N N . ARG A 1 178 ? -8.713 5.609 16.393 1.00 93.00 178 ARG A N 1
ATOM 1374 C CA . ARG A 1 178 ? -9.487 6.853 16.394 1.00 93.00 178 ARG A CA 1
ATOM 1375 C C . ARG A 1 178 ? -9.593 7.405 14.976 1.00 93.00 178 ARG A C 1
ATOM 1377 O O . ARG A 1 178 ? -10.699 7.720 14.535 1.00 93.00 178 ARG A O 1
ATOM 1384 N N . THR A 1 179 ? -8.468 7.491 14.275 1.00 94.38 179 THR A N 1
ATOM 1385 C CA . THR A 1 179 ? -8.399 7.970 12.888 1.00 94.38 179 THR A CA 1
ATOM 1386 C C . THR A 1 179 ? -9.155 7.032 11.945 1.00 94.38 179 THR A C 1
ATOM 1388 O O . THR A 1 179 ? -9.923 7.488 11.095 1.00 94.38 179 THR A O 1
ATOM 1391 N N . LEU A 1 180 ? -9.041 5.715 12.153 1.00 94.06 180 LEU A N 1
ATOM 1392 C CA . LEU A 1 180 ? -9.787 4.697 11.409 1.00 94.06 180 LEU A CA 1
ATOM 1393 C C . LEU A 1 180 ? -11.299 4.913 11.534 1.00 94.06 180 LEU A C 1
ATOM 1395 O O . LEU A 1 180 ? -12.020 5.009 10.541 1.00 94.06 180 LEU A O 1
ATOM 1399 N N . ARG A 1 181 ? -11.787 5.056 12.770 1.00 93.56 181 ARG A N 1
ATOM 1400 C CA . ARG A 1 181 ? -13.207 5.279 13.053 1.00 93.56 181 ARG A CA 1
ATOM 1401 C C . ARG A 1 181 ? -13.723 6.586 12.449 1.00 93.56 181 ARG A C 1
ATOM 1403 O O . ARG A 1 181 ? -14.846 6.629 11.938 1.00 93.56 181 ARG A O 1
ATOM 1410 N N . ASN A 1 182 ? -12.939 7.659 12.511 1.00 91.75 182 ASN A N 1
ATOM 1411 C CA . ASN A 1 182 ? -13.313 8.939 11.910 1.00 91.75 182 ASN A CA 1
ATOM 1412 C C . ASN A 1 182 ? -13.421 8.828 10.386 1.00 91.75 182 ASN A C 1
ATOM 1414 O O . ASN A 1 182 ? -14.446 9.229 9.830 1.00 91.75 182 ASN A O 1
ATOM 1418 N N . THR A 1 183 ? -12.437 8.180 9.754 1.00 91.06 183 THR A N 1
ATOM 1419 C CA . THR A 1 183 ? -12.417 7.896 8.311 1.00 91.06 183 THR A CA 1
ATOM 1420 C C . THR A 1 183 ? -13.673 7.137 7.883 1.00 91.06 183 THR A C 1
ATOM 1422 O O . THR A 1 183 ? -14.396 7.585 6.994 1.00 91.06 183 THR A O 1
ATOM 1425 N N . ILE A 1 184 ? -14.007 6.045 8.576 1.00 90.88 184 ILE A N 1
ATOM 1426 C CA . ILE A 1 184 ? -15.173 5.212 8.245 1.00 90.88 184 ILE A CA 1
ATOM 1427 C C . ILE A 1 184 ? -16.495 5.956 8.473 1.00 90.88 184 ILE A C 1
ATOM 1429 O O . ILE A 1 184 ? -17.434 5.822 7.692 1.00 90.88 184 ILE A O 1
ATOM 1433 N N . SER A 1 185 ? -16.591 6.754 9.540 1.00 88.19 185 SER A N 1
ATOM 1434 C CA . SER A 1 185 ? -17.815 7.499 9.865 1.00 88.19 185 SER A CA 1
ATOM 1435 C C . SER A 1 185 ? -18.022 8.767 9.026 1.00 88.19 185 SER A C 1
ATOM 1437 O O . SER A 1 185 ? -19.031 9.452 9.210 1.00 88.19 185 SER A O 1
ATOM 1439 N N . GLY A 1 186 ? -17.079 9.113 8.142 1.00 79.38 186 GLY A N 1
ATOM 1440 C CA . GLY A 1 186 ? -17.113 10.346 7.351 1.00 79.38 186 GLY A CA 1
ATOM 1441 C C . GLY A 1 186 ? -17.003 11.620 8.196 1.00 79.38 186 GLY A C 1
ATOM 1442 O O . GLY A 1 186 ? -17.349 12.712 7.735 1.00 79.38 186 GLY A O 1
ATOM 1443 N N . ARG A 1 187 ? -16.551 11.508 9.452 1.00 68.00 187 ARG A N 1
ATOM 1444 C CA . ARG A 1 187 ? -16.305 12.663 10.321 1.00 68.00 187 ARG A CA 1
ATOM 1445 C C . ARG A 1 187 ? -14.953 13.261 9.947 1.00 68.00 187 ARG A C 1
ATOM 1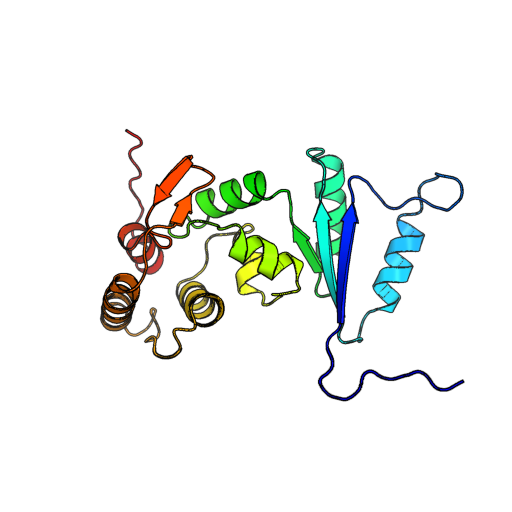447 O O . ARG A 1 187 ? -13.960 12.550 9.896 1.00 68.00 187 ARG A O 1
ATOM 1454 N N . ARG A 1 188 ? -14.909 14.572 9.684 1.00 49.94 188 ARG A N 1
ATOM 1455 C CA . ARG A 1 188 ? -13.647 15.268 9.388 1.00 49.94 188 ARG A CA 1
ATOM 1456 C C . ARG A 1 188 ? -12.698 15.143 10.578 1.00 49.94 188 ARG A C 1
ATOM 1458 O O . ARG A 1 188 ? -13.054 15.561 11.680 1.00 49.94 188 ARG A O 1
ATOM 1465 N N . ASP A 1 189 ? -11.494 14.643 10.328 1.00 48.34 189 ASP A N 1
ATOM 1466 C CA . ASP A 1 189 ? -10.386 14.751 11.267 1.00 48.34 189 ASP A CA 1
ATOM 1467 C C . ASP A 1 189 ? -9.980 16.221 11.406 1.00 48.34 189 ASP A C 1
ATOM 1469 O O . ASP A 1 189 ? -9.550 16.869 10.452 1.00 48.34 189 ASP A O 1
ATOM 1473 N N . SER A 1 190 ? -10.127 16.769 12.611 1.00 41.31 190 SER A N 1
ATOM 1474 C CA . SER A 1 190 ? -9.410 17.974 13.013 1.00 41.31 190 SER A CA 1
ATOM 1475 C C . SER A 1 190 ? -8.019 17.550 13.486 1.00 41.31 190 SER A C 1
ATOM 1477 O O . SER A 1 190 ? -7.797 17.359 14.683 1.00 41.31 190 SER A O 1
ATOM 1479 N N . CYS A 1 191 ? -7.085 17.345 12.560 1.00 36.91 191 CYS A N 1
ATOM 1480 C CA . CYS A 1 191 ? -5.682 17.172 12.923 1.00 36.91 191 CYS A CA 1
ATOM 1481 C C . CYS A 1 191 ? -5.107 18.530 13.347 1.00 36.91 191 CYS A C 1
ATOM 1483 O O . CYS A 1 191 ? -4.764 19.361 12.512 1.00 36.91 191 CYS A O 1
ATOM 1485 N N . THR A 1 192 ? -5.009 18.768 14.654 1.00 33.72 192 THR A N 1
ATOM 1486 C CA . THR A 1 192 ? -4.072 19.752 15.206 1.00 33.72 192 THR A CA 1
ATOM 1487 C C . THR A 1 192 ? -2.735 19.058 15.414 1.00 33.72 192 THR A C 1
ATOM 1489 O O . THR A 1 192 ? -2.613 18.208 16.296 1.00 33.72 192 THR A O 1
ATOM 1492 N N . VAL A 1 193 ? -1.750 19.423 14.597 1.00 36.97 193 VAL A N 1
ATOM 1493 C CA . VAL A 1 193 ? -0.336 19.141 14.858 1.00 36.97 193 VAL A CA 1
ATOM 1494 C C . VAL A 1 193 ? 0.046 19.883 16.144 1.00 36.97 193 VAL A C 1
ATOM 1496 O O . VAL A 1 193 ? -0.261 21.068 16.283 1.00 36.97 193 VAL A O 1
ATOM 1499 N N . SER A 1 194 ? 0.641 19.177 17.105 1.00 33.06 194 SER A N 1
ATOM 1500 C CA . SER A 1 194 ? 1.348 19.758 18.256 1.00 33.06 194 SER A CA 1
ATOM 1501 C C . SER A 1 194 ? 2.819 19.413 18.150 1.00 33.06 194 SER A C 1
ATOM 1503 O O . SER A 1 194 ? 3.099 18.262 17.746 1.00 33.06 194 SER A O 1
#

Foldseek 3Di:
DDDPQPDPPDAAEAEAEDQAADADPVRHDDNVVVLVVVQVCPPHNYAYEYEHPHPPVVRVVVQVVSVVVDPHLYAYHYDQLVQQVLLCVAPVQAQRDPVLVVVVSVPPRDVLSSCSNVHHDAQQSVVVCCCSVVVLVPADRCVVCVPRNLVSVVVSQVPDFFDQRSNVRDTDRRGNSVSSSCSHVVNDDPDDDD

pLDDT: mean 87.41, std 13.98, range [33.06, 97.81]

Sequence (194 aa):
RGGAGARTGEKVVLVIATDGVPSGSSGGNDQDGFIRALRSLQGLPVQLVVQLCTDDSTIGNFWNSIDSELELPLDVLDDFLAEAEEVCTLNPWLVYTEQLHMARTFGLGQKVFDLLDERKLLPTEIMDFLKQAMGWTDLPEPTLDLRGFDASVTEKLRELGPVWNPVTQRPSPQLDHRTLRNTISGRRDSCTVS